Protein 7U9D (pdb70)

Solvent-accessible surface area: 11198 Å² total; per-residue (Å²): 52,48,84,104,85,0,117,121,9,12,69,28,2,97,133,52,56,39,106,83,53,116,38,85,87,38,12,122,46,58,51,4,21,17,54,40,35,69,67,185,194,71,42,48,58,54,60,22,21,19,20,45,10,116,75,6,50,20,74,53,5,0,55,0,34,50,40,8,107,34,24,86,150,42,8,118,48,14,113,74,0,94,72,60,110,62,140,76,62,32,3,0,7,32,4,39,95,42,44,181,99,40,44,25,5,0,16,2,9,22,13,43,70,94,91,26,90,36,180,68,95,145,4,14,0,4,10,9,123,22,46,105,14,136,133,24,51,112,107,121,66,17,49,28,3,123,95,14,103,25,19,9,0,0,2,46,44,68,187,135,1,0,54,10,8,37,42,51,36,16,48,18,43,38,180,56,30,92,120,12,34,83,81,28,6,144,68,3,44,14,53,42,18,97,39,16,33,147,5,8,111,117,109

Secondary structure (DSSP, 8-state):
--HHHHHHHTHHHHS---TTTT-EEEEEETTEEEEEEE-TTT--EEEEEEEEEETS-HHHHHHHHH-HHHHHHH-TTEEEEEEEESSSSEEEEEEE-PPTTSPEEEEEEEEEEEEEEETTEEEEEEEEEE---TTS-PPTTEEEE-SEEEEEEEEE-SSSEEEEEEEEEE--SS---HHHHHHIIIIIHHHHHHHHHHHHHT-

GO terms:
  GO:0031210 phosphatidylcholine binding (F, TAS)
  GO:0005829 cytosol (C, TAS)
  GO:0006656 phosphatidylcholine biosynthetic process (P, TAS)
  GO:0005515 protein binding (F, IPI)
  GO:0031210 phosphatidylcholine binding (F, IDA)
  GO:0008525 phosphatidylcholine intramembrane carrier activity (F, IDA)
  GO:0015914 phospholipid transport (P, IDA)
  GO:0008525 phosphatidylcholine intramembrane carrier activity (F, TAS)

Organism: Homo sapiens (NCBI:txid9606)

Structure (mmCIF, N/CA/C/O backbone):
data_7U9D
#
_entry.id   7U9D
#
_cell.length_a   133.172
_cell.length_b   133.172
_cell.length_c   83.271
_cell.angle_alpha   90.000
_cell.angle_beta   90.000
_cell.angle_gamma   90.000
#
_symmetry.space_group_name_H-M   'I 4 2 2'
#
loop_
_entity.id
_entity.type
_entity.pdbx_description
1 polymer 'Phosphatidylcholine transfer protein'
2 non-polymer '[(2~{R})-1-hexadecanoyloxy-3-[oxidanyl-[2-(trimethyl-$l^{4}-azanyl)ethoxy]phosphoryl]oxy-propan-2-yl] (5~{Z},8~{Z},11~{Z},14~{Z})-icosa-5,8,11,14-tetraenoate'
3 non-polymer GLYCEROL
4 water water
#
loop_
_atom_site.group_PDB
_atom_site.id
_atom_site.type_symbol
_atom_site.label_atom_id
_atom_site.label_alt_id
_atom_site.label_comp_id
_atom_site.label_asym_id
_atom_site.label_entity_id
_atom_site.label_seq_id
_atom_site.pdbx_PDB_ins_code
_atom_site.Cartn_x
_atom_site.Cartn_y
_atom_site.Cartn_z
_atom_site.occupancy
_atom_site.B_iso_or_equiv
_atom_site.auth_seq_id
_atom_site.auth_comp_id
_atom_site.auth_asym_id
_atom_site.auth_atom_id
_atom_site.pdbx_PDB_model_num
ATOM 1 N N . PHE A 1 8 ? 29.012 52.606 15.462 1.00 96.03 8 PHE A N 1
ATOM 2 C CA . PHE A 1 8 ? 29.037 51.130 15.302 1.00 96.03 8 PHE A CA 1
ATOM 3 C C . PHE A 1 8 ? 27.859 50.492 16.058 1.00 99.97 8 PHE A C 1
ATOM 4 O O . PHE A 1 8 ? 27.531 50.940 17.155 1.00 102.13 8 PHE A O 1
ATOM 21 N N . SER A 1 9 ? 27.300 49.407 15.543 1.00 98.04 9 SER A N 1
ATOM 22 C CA . SER A 1 9 ? 26.144 48.700 16.140 1.00 102.26 9 SER A CA 1
ATOM 23 C C . SER A 1 9 ? 26.576 47.895 17.363 1.00 102.98 9 SER A C 1
ATOM 24 O O . SER A 1 9 ? 27.713 47.548 17.430 1.00 100.44 9 SER A O 1
ATOM 32 N N . GLU A 1 10 ? 25.648 47.531 18.252 1.00 143.41 10 GLU A N 1
ATOM 33 C CA . GLU A 1 10 ? 25.897 46.751 19.500 1.00 144.28 10 GLU A CA 1
ATOM 34 C C . GLU A 1 10 ? 26.485 45.381 19.189 1.00 144.51 10 GLU A C 1
ATOM 35 O O . GLU A 1 10 ? 27.335 44.929 19.921 1.00 142.85 10 GLU A O 1
ATOM 47 N N . GLU A 1 11 ? 26.056 44.795 18.083 1.00 109.61 11 GLU A N 1
ATOM 48 C CA . GLU A 1 11 ? 26.520 43.507 17.521 1.00 110.05 11 GLU A CA 1
ATOM 49 C C . GLU A 1 11 ? 28.047 43.481 17.585 1.00 105.99 11 GLU A C 1
ATOM 50 O O . GLU A 1 11 ? 28.597 42.562 18.164 1.00 106.52 11 GLU A O 1
ATOM 62 N N . GLN A 1 12 ? 28.687 44.503 17.021 1.00 121.82 12 GLN A N 1
ATOM 63 C CA . GLN A 1 12 ? 30.145 44.685 16.937 1.00 118.03 12 GLN A CA 1
ATOM 64 C C . GLN A 1 12 ? 30.788 44.579 18.314 1.00 117.51 12 GLN A C 1
ATOM 65 O O . GLN A 1 12 ? 31.781 43.906 18.411 1.00 116.00 12 GLN A O 1
ATOM 79 N N . PHE A 1 13 ? 30.202 45.226 19.327 1.00 84.51 13 PHE A N 1
ATOM 80 C CA . PHE A 1 13 ? 30.692 45.241 20.732 1.00 84.54 13 PHE A CA 1
ATOM 81 C C . PHE A 1 13 ? 30.659 43.822 21.313 1.00 86.89 13 PHE A C 1
ATOM 82 O O . PHE A 1 13 ? 31.633 43.426 21.983 1.00 85.79 13 PHE A O 1
ATOM 99 N N . TRP A 1 14 ? 29.570 43.086 21.064 1.00 107.17 14 TRP A N 1
ATOM 100 C CA . TRP A 1 14 ? 29.352 41.694 21.545 1.00 109.96 14 TRP A CA 1
ATOM 101 C C . TRP A 1 14 ? 30.188 40.709 20.717 1.00 108.73 14 TRP A C 1
ATOM 102 O O . TRP A 1 14 ? 30.540 39.639 21.253 1.00 109.55 14 TRP A O 1
ATOM 123 N N . GLU A 1 15 ? 30.488 41.064 19.463 1.00 126.36 15 GLU A N 1
ATOM 124 C CA . GLU A 1 15 ? 31.274 40.245 18.502 1.00 124.62 15 GLU A CA 1
ATOM 125 C C . GLU A 1 15 ? 32.752 40.262 18.906 1.00 121.43 15 GLU A C 1
ATOM 126 O O . GLU A 1 15 ? 33.391 39.194 18.836 1.00 121.48 15 GLU A O 1
ATOM 138 N N . ALA A 1 16 ? 33.268 41.428 19.310 1.00 109.33 16 ALA A N 1
ATOM 139 C CA . ALA A 1 16 ? 34.657 41.584 19.727 1.00 106.48 16 ALA A CA 1
ATOM 140 C C . ALA A 1 16 ? 34.971 40.748 20.960 1.00 108.59 16 ALA A C 1
ATOM 141 O O . ALA A 1 16 ? 36.125 40.345 21.160 1.00 107.13 16 ALA A O 1
ATOM 148 N N . CYS A 1 17 ? 33.970 40.501 21.808 1.00 104.52 17 CYS A N 1
ATOM 149 C CA . CYS A 1 17 ? 34.163 39.691 23.003 1.00 107.12 17 CYS A CA 1
ATOM 150 C C . CYS A 1 17 ? 34.239 38.207 22.693 1.00 109.25 17 CYS A C 1
ATOM 151 O O . CYS A 1 17 ? 34.726 37.430 23.526 1.00 110.85 17 CYS A O 1
ATOM 159 N N . ALA A 1 18 ? 33.727 37.802 21.530 1.00 123.23 18 ALA A N 1
ATOM 160 C CA . ALA A 1 18 ? 33.725 36.381 21.175 1.00 125.63 18 ALA A CA 1
ATOM 161 C C . ALA A 1 18 ? 34.992 35.618 21.595 1.00 124.92 18 ALA A C 1
ATOM 162 O O . ALA A 1 18 ? 34.909 34.637 22.343 1.00 128.21 18 ALA A O 1
ATOM 169 N N . GLU A 1 19 ? 36.171 36.040 21.133 1.00 113.46 19 GLU A N 1
ATOM 170 C CA . GLU A 1 19 ? 37.394 35.260 21.325 1.00 112.87 19 GLU A CA 1
ATOM 171 C C . GLU A 1 19 ? 38.146 35.604 22.605 1.00 112.40 19 GLU A C 1
ATOM 172 O O . GLU A 1 19 ? 39.272 35.125 22.796 1.00 111.61 19 GLU A O 1
ATOM 184 N N . LEU A 1 20 ? 37.547 36.428 23.472 1.00 118.88 20 LEU A N 1
ATOM 185 C CA . LEU A 1 20 ? 38.156 36.834 24.765 1.00 118.77 20 LEU A CA 1
ATOM 186 C C . LEU A 1 20 ? 38.304 35.585 25.639 1.00 122.31 20 LEU A C 1
ATOM 187 O O . LEU A 1 20 ? 39.314 35.487 26.351 1.00 121.72 20 LEU A O 1
ATOM 203 N N . GLN A 1 21 ? 37.340 34.661 25.556 1.00 129.29 21 GLN A N 1
ATOM 204 C CA . GLN A 1 21 ? 37.301 33.405 26.353 1.00 133.14 21 GLN A CA 1
ATOM 205 C C . GLN A 1 21 ? 38.159 32.319 25.687 1.00 133.21 21 GLN A C 1
ATOM 206 O O . GLN A 1 21 ? 39.129 31.868 26.328 1.00 134.95 21 GLN A O 1
ATOM 220 N N . GLN A 1 22 ? 37.816 31.917 24.458 1.00 135.06 22 GLN A N 1
ATOM 221 C CA . GLN A 1 22 ? 38.526 30.850 23.699 1.00 134.92 22 GLN A CA 1
ATOM 222 C C . GLN A 1 22 ? 39.053 31.405 22.370 1.00 131.50 22 GLN A C 1
ATOM 223 O O . GLN A 1 22 ? 38.233 31.588 21.447 1.00 131.98 22 GLN A O 1
ATOM 237 N N . PRO A 1 23 ? 40.370 31.680 22.220 1.00 125.78 23 PRO A N 1
ATOM 238 C CA . PRO A 1 23 ? 40.919 32.179 20.953 1.00 122.41 23 PRO A CA 1
ATOM 239 C C . PRO A 1 23 ? 40.519 31.308 19.749 1.00 124.11 23 PRO A C 1
ATOM 240 O O . PRO A 1 23 ? 40.596 30.097 19.870 1.00 127.49 23 PRO A O 1
ATOM 251 N N . ALA A 1 24 ? 40.130 31.918 18.621 1.00 99.14 24 ALA A N 1
ATOM 252 C CA . ALA A 1 24 ? 39.714 31.219 17.382 1.00 100.43 24 ALA A CA 1
ATOM 253 C C . ALA A 1 24 ? 40.765 31.440 16.287 1.00 97.39 24 ALA A C 1
ATOM 254 O O . ALA A 1 24 ? 40.587 32.376 15.482 1.00 94.82 24 ALA A O 1
ATOM 261 N N . LEU A 1 25 ? 41.816 30.612 16.261 1.00 93.90 25 LEU A N 1
ATOM 262 C CA . LEU A 1 25 ? 42.924 30.696 15.270 1.00 91.88 25 LEU A CA 1
ATOM 263 C C . LEU A 1 25 ? 42.990 29.426 14.409 1.00 93.99 25 LEU A C 1
ATOM 264 O O . LEU A 1 25 ? 44.023 29.242 13.734 1.00 93.67 25 LEU A O 1
ATOM 280 N N . ALA A 1 26 ? 41.948 28.584 14.422 1.00 90.37 26 ALA A N 1
ATOM 281 C CA . ALA A 1 26 ? 41.888 27.344 13.638 1.00 92.95 26 ALA A CA 1
ATOM 282 C C . ALA A 1 26 ? 41.173 27.564 12.321 1.00 92.26 26 ALA A C 1
ATOM 283 O O . ALA A 1 26 ? 41.059 26.649 11.620 1.00 93.41 26 ALA A O 1
ATOM 290 N N . GLY A 1 27 ? 40.659 28.737 12.023 1.00 111.40 27 GLY A N 1
ATOM 291 C CA . GLY A 1 27 ? 39.956 28.944 10.749 1.00 111.20 27 GLY A CA 1
ATOM 292 C C . GLY A 1 27 ? 40.902 29.076 9.573 1.00 109.12 27 GLY A C 1
ATOM 293 O O . GLY A 1 27 ? 40.578 28.566 8.506 1.00 110.27 27 GLY A O 1
ATOM 297 N N . ALA A 1 28 ? 42.045 29.730 9.764 1.00 106.06 28 ALA A N 1
ATOM 298 C CA . ALA A 1 28 ? 43.014 30.026 8.685 1.00 106.44 28 ALA A CA 1
ATOM 299 C C . ALA A 1 28 ? 44.446 29.831 9.179 1.00 106.67 28 ALA A C 1
ATOM 300 O O . ALA A 1 28 ? 44.601 29.459 10.338 1.00 106.62 28 ALA A O 1
ATOM 307 N N . ASP A 1 29 ? 45.461 30.144 8.369 1.00 100.64 29 ASP A N 1
ATOM 308 C CA . ASP A 1 29 ? 46.906 29.973 8.671 1.00 101.32 29 ASP A CA 1
ATOM 309 C C . ASP A 1 29 ? 47.511 31.055 9.580 1.00 100.18 29 ASP A C 1
ATOM 310 O O . ASP A 1 29 ? 48.477 31.640 9.186 1.00 100.44 29 ASP A O 1
ATOM 319 N N . TRP A 1 30 ? 47.013 31.249 10.789 1.00 83.72 30 TRP A N 1
ATOM 320 C CA . TRP A 1 30 ? 47.533 32.199 11.763 1.00 82.57 30 TRP A CA 1
ATOM 321 C C . TRP A 1 30 ? 48.911 31.760 12.243 1.00 83.55 30 TRP A C 1
ATOM 322 O O . TRP A 1 30 ? 49.075 30.663 12.789 1.00 84.42 30 TRP A O 1
ATOM 343 N N . GLN A 1 31 ? 49.930 32.591 11.993 1.00 90.77 31 GLN A N 1
ATOM 344 C CA . GLN A 1 31 ? 51.300 32.229 12.353 1.00 91.70 31 GLN A CA 1
ATOM 345 C C . GLN A 1 31 ? 51.680 33.143 13.533 1.00 90.38 31 GLN A C 1
ATOM 346 O O . GLN A 1 31 ? 51.362 34.339 13.465 1.00 89.05 31 GLN A O 1
ATOM 360 N N . LEU A 1 32 ? 52.239 32.588 14.610 1.00 87.39 32 LEU A N 1
ATOM 361 C CA . LEU A 1 32 ? 52.690 33.319 15.788 1.00 86.57 32 LEU A CA 1
ATOM 362 C C . LEU A 1 32 ? 53.899 34.187 15.456 1.00 86.75 32 LEU A C 1
ATOM 363 O O . LEU A 1 32 ? 54.832 33.750 14.774 1.00 88.01 32 LEU A O 1
ATOM 379 N N . LEU A 1 33 ? 53.889 35.419 15.967 1.00 80.45 33 LEU A N 1
ATOM 380 C CA . LEU A 1 33 ? 54.899 36.418 15.646 1.00 80.42 33 LEU A CA 1
ATOM 381 C C . LEU A 1 33 ? 55.746 36.808 16.846 1.00 80.24 33 LEU A C 1
ATOM 382 O O . LEU A 1 33 ? 56.976 36.868 16.740 1.00 81.13 33 LEU A O 1
ATOM 398 N N . VAL A 1 34 ? 55.126 37.091 17.988 1.00 84.90 34 VAL A N 1
ATOM 399 C CA . VAL A 1 34 ? 55.876 37.415 19.196 1.00 85.17 34 VAL A CA 1
ATOM 400 C C . VAL A 1 34 ? 55.113 36.885 20.403 1.00 85.08 34 VAL A C 1
ATOM 401 O O . VAL A 1 34 ? 53.879 36.905 20.436 1.00 83.98 34 VAL A O 1
ATOM 414 N N . GLU A 1 35 ? 55.827 36.355 21.413 1.00 100.11 35 GLU A N 1
ATOM 415 C CA . GLU A 1 35 ? 55.286 35.936 22.714 1.00 100.31 35 GLU A CA 1
ATOM 416 C C . GLU A 1 35 ? 56.161 36.606 23.771 1.00 100.69 35 GLU A C 1
ATOM 417 O O . GLU A 1 35 ? 57.301 36.219 23.843 1.00 101.67 35 GLU A O 1
ATOM 429 N N . THR A 1 36 ? 55.679 37.613 24.495 1.00 100.69 36 THR A N 1
ATOM 430 C CA . THR A 1 36 ? 56.435 38.300 25.570 1.00 100.92 36 THR A CA 1
ATOM 431 C C . THR A 1 36 ? 55.447 38.889 26.563 1.00 100.35 36 THR A C 1
ATOM 432 O O . THR A 1 36 ? 54.343 39.166 26.161 1.00 99.11 36 THR A O 1
ATOM 443 N N . SER A 1 37 ? 55.854 39.070 27.812 1.00 120.75 37 SER A N 1
ATOM 444 C CA . SER A 1 37 ? 55.042 39.616 28.927 1.00 120.25 37 SER A CA 1
ATOM 445 C C . SER A 1 37 ? 53.661 38.965 29.005 1.00 119.73 37 SER A C 1
ATOM 446 O O . SER A 1 37 ? 52.716 39.688 29.257 1.00 118.66 37 SER A O 1
ATOM 454 N N . GLY A 1 38 ? 53.546 37.657 28.789 1.00 90.81 38 GLY A N 1
ATOM 455 C CA . GLY A 1 38 ? 52.278 36.953 28.798 1.00 90.58 38 GLY A CA 1
ATOM 456 C C . GLY A 1 38 ? 51.339 37.337 27.679 1.00 89.13 38 GLY A C 1
ATOM 457 O O . GLY A 1 38 ? 50.127 37.133 27.799 1.00 88.67 38 GLY A O 1
ATOM 461 N N . ILE A 1 39 ? 51.864 37.891 26.590 1.00 95.33 39 ILE A N 1
ATOM 462 C CA . ILE A 1 39 ? 51.077 38.325 25.443 1.00 93.92 39 ILE A CA 1
ATOM 463 C C . ILE A 1 39 ? 51.591 37.580 24.219 1.00 94.30 39 ILE A C 1
ATOM 464 O O . ILE A 1 39 ? 52.805 37.477 24.013 1.00 95.12 39 ILE A O 1
ATOM 480 N N . SER A 1 40 ? 50.674 37.053 23.418 1.00 81.68 40 SER A N 1
ATOM 481 C CA . SER A 1 40 ? 50.989 36.452 22.134 1.00 81.96 40 SER A CA 1
ATOM 482 C C . SER A 1 40 ? 50.344 37.280 21.034 1.00 80.51 40 SER A C 1
ATOM 483 O O . SER A 1 40 ? 49.236 37.802 21.205 1.00 79.30 40 SER A O 1
ATOM 491 N N . ILE A 1 41 ? 51.044 37.399 19.910 1.00 72.74 41 ILE A N 1
ATOM 492 C CA . ILE A 1 41 ? 50.566 38.151 18.759 1.00 71.64 41 ILE A CA 1
ATOM 493 C C . ILE A 1 41 ? 50.677 37.248 17.543 1.00 72.72 41 ILE A C 1
ATOM 494 O O . ILE A 1 41 ? 51.781 36.840 17.165 1.00 73.95 41 ILE A O 1
ATOM 510 N N . TYR A 1 42 ? 49.543 36.936 16.936 1.00 69.09 42 TYR A N 1
ATOM 511 C CA . TYR A 1 42 ? 49.475 36.132 15.732 1.00 70.10 42 TYR A CA 1
ATOM 512 C C . TYR A 1 42 ? 49.118 37.025 14.560 1.00 69.34 42 TYR A C 1
ATOM 513 O O . TYR A 1 42 ? 48.397 38.015 14.717 1.00 67.81 42 TYR A O 1
ATOM 531 N N . ARG A 1 43 ? 49.599 36.652 13.379 1.00 72.47 43 ARG A N 1
ATOM 532 C CA . ARG A 1 43 ? 49.301 37.383 12.159 1.00 72.26 43 ARG A CA 1
ATOM 533 C C . ARG A 1 43 ? 48.807 36.421 11.092 1.00 73.75 43 ARG A C 1
ATOM 534 O O . ARG A 1 43 ? 49.188 35.246 11.057 1.00 75.30 43 ARG A O 1
ATOM 555 N N . LEU A 1 44 ? 47.935 36.936 10.233 1.00 76.50 44 LEU A N 1
ATOM 556 C CA . LEU A 1 44 ? 47.435 36.206 9.080 1.00 77.83 44 LEU A CA 1
ATOM 557 C C . LEU A 1 44 ? 47.716 37.024 7.831 1.00 78.49 44 LEU A C 1
ATOM 558 O O . LEU A 1 44 ? 47.304 38.185 7.741 1.00 77.24 44 LEU A O 1
ATOM 574 N N . LEU A 1 45 ? 48.389 36.409 6.867 1.00 68.23 45 LEU A N 1
ATOM 575 C CA . LEU A 1 45 ? 48.683 37.048 5.599 1.00 69.37 45 LEU A CA 1
ATOM 576 C C . LEU A 1 45 ? 47.592 36.760 4.582 1.00 69.56 45 LEU A C 1
ATOM 577 O O . LEU A 1 45 ? 47.077 35.641 4.506 1.00 70.00 45 LEU A O 1
ATOM 593 N N . ASP A 1 46 ? 47.253 37.786 3.801 1.00 79.00 46 ASP A N 1
ATOM 594 C CA . ASP A 1 46 ? 46.404 37.682 2.615 1.00 79.32 46 ASP A CA 1
ATOM 595 C C . ASP A 1 46 ? 47.323 37.759 1.397 1.00 81.19 46 ASP A C 1
ATOM 596 O O . ASP A 1 46 ? 47.808 38.836 1.038 1.00 81.08 46 ASP A O 1
ATOM 605 N N . LYS A 1 47 ? 47.564 36.610 0.759 1.00 101.45 47 LYS A N 1
ATOM 606 C CA . LYS A 1 47 ? 48.597 36.531 -0.272 1.00 103.35 47 LYS A CA 1
ATOM 607 C C . LYS A 1 47 ? 48.236 37.295 -1.540 1.00 102.98 47 LYS A C 1
ATOM 608 O O . LYS A 1 47 ? 49.134 37.635 -2.317 1.00 103.99 47 LYS A O 1
ATOM 627 N N . LYS A 1 48 ? 46.960 37.582 -1.749 1.00 90.94 48 LYS A N 1
ATOM 628 C CA . LYS A 1 48 ? 46.536 38.315 -2.961 1.00 90.45 48 LYS A CA 1
ATOM 629 C C . LYS A 1 48 ? 46.901 39.792 -2.812 1.00 89.36 48 LYS A C 1
ATOM 630 O O . LYS A 1 48 ? 47.324 40.391 -3.803 1.00 89.69 48 LYS A O 1
ATOM 649 N N . THR A 1 49 ? 46.803 40.330 -1.599 1.00 72.15 49 THR A N 1
ATOM 650 C CA . THR A 1 49 ? 46.959 41.751 -1.337 1.00 70.76 49 THR A CA 1
ATOM 651 C C . THR A 1 49 ? 48.318 42.103 -0.758 1.00 71.32 49 THR A C 1
ATOM 652 O O . THR A 1 49 ? 48.794 43.228 -0.951 1.00 70.60 49 THR A O 1
ATOM 663 N N . GLY A 1 50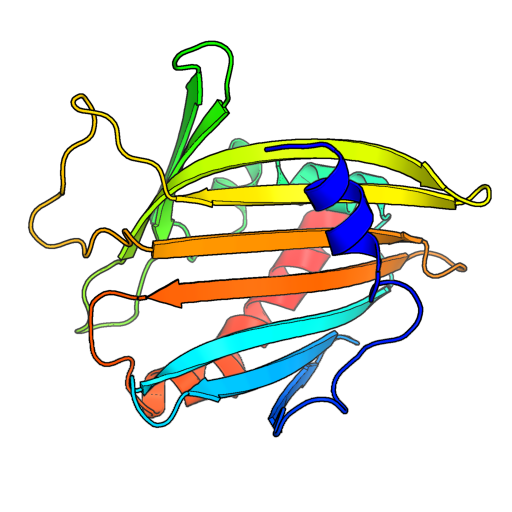 ? 48.916 41.187 -0.002 1.00 60.65 50 GLY A N 1
ATOM 664 C CA . GLY A 1 50 ? 50.092 41.474 0.783 1.00 61.32 50 GLY A CA 1
ATOM 665 C C . GLY A 1 50 ? 49.805 41.988 2.173 1.00 59.67 50 GLY A C 1
ATOM 666 O O . GLY A 1 50 ? 50.740 42.136 2.965 1.00 60.30 50 GLY A O 1
ATOM 670 N N . LEU A 1 51 ? 48.545 42.227 2.511 1.00 64.50 51 LEU A N 1
ATOM 671 C CA . LEU A 1 51 ? 48.216 42.820 3.795 1.00 62.42 51 LEU A CA 1
ATOM 672 C C . LEU A 1 51 ? 48.027 41.754 4.866 1.00 62.26 51 LEU A C 1
ATOM 673 O O . LEU A 1 51 ? 47.699 40.597 4.584 1.00 63.37 51 LEU A O 1
ATOM 689 N N . TYR A 1 52 ? 48.231 42.168 6.113 1.00 68.47 52 TYR A N 1
ATOM 690 C CA . TYR A 1 52 ? 48.144 41.284 7.259 1.00 68.01 52 TYR A CA 1
ATOM 691 C C . TYR A 1 52 ? 46.992 41.705 8.159 1.00 65.55 52 TYR A C 1
ATOM 692 O O . TYR A 1 52 ? 46.607 42.876 8.201 1.00 63.96 52 TYR A O 1
ATOM 710 N N . GLU A 1 53 ? 46.445 40.726 8.868 1.00 72.02 53 GLU A N 1
ATOM 711 C CA . GLU A 1 53 ? 45.587 40.935 10.020 1.00 70.24 53 GLU A CA 1
ATOM 712 C C . GLU A 1 53 ? 46.342 40.459 11.254 1.00 70.20 53 GLU A C 1
ATOM 713 O O . GLU A 1 53 ? 47.225 39.603 11.156 1.00 71.71 53 GLU A O 1
ATOM 725 N N . TYR A 1 54 ? 45.981 40.998 12.421 1.00 63.63 54 TYR A N 1
ATOM 726 C CA . TYR A 1 54 ? 46.618 40.615 13.673 1.00 63.72 54 TYR A CA 1
ATOM 727 C C . TYR A 1 54 ? 45.574 40.294 14.739 1.00 63.16 54 TYR A C 1
ATOM 728 O O . TYR A 1 54 ? 44.499 40.904 14.794 1.00 62.16 54 TYR A O 1
ATOM 746 N N . LYS A 1 55 ? 45.905 39.323 15.591 1.00 74.48 55 LYS A N 1
ATOM 747 C CA . LYS A 1 55 ? 45.165 39.083 16.822 1.00 74.19 55 LYS A CA 1
ATOM 748 C C . LYS A 1 55 ? 46.150 38.957 17.973 1.00 74.61 55 LYS A C 1
ATOM 749 O O . LYS A 1 55 ? 47.239 38.406 17.821 1.00 75.67 55 LYS A O 1
ATOM 768 N N . VAL A 1 56 ? 45.754 39.467 19.133 1.00 76.09 56 VAL A N 1
ATOM 769 C CA . VAL A 1 56 ? 46.631 39.559 20.293 1.00 76.57 56 VAL A CA 1
ATOM 770 C C . VAL A 1 56 ? 45.879 39.027 21.498 1.00 77.06 56 VAL A C 1
ATOM 771 O O . VAL A 1 56 ? 44.801 39.539 21.827 1.00 76.43 56 VAL A O 1
ATOM 784 N N . PHE A 1 57 ? 46.371 37.977 22.159 1.00 94.96 57 PHE A N 1
ATOM 785 C CA . PHE A 1 57 ? 45.690 37.453 23.361 1.00 95.58 57 PHE A CA 1
ATOM 786 C C . PHE A 1 57 ? 46.734 37.223 24.456 1.00 96.57 57 PHE A C 1
ATOM 787 O O . PHE A 1 57 ? 47.897 36.949 24.133 1.00 97.24 57 PHE A O 1
ATOM 804 N N . GLY A 1 58 ? 46.300 37.305 25.715 1.00 83.22 58 GLY A N 1
ATOM 805 C CA . GLY A 1 58 ? 47.071 36.992 26.890 1.00 84.56 58 GLY A CA 1
ATOM 806 C C . GLY A 1 58 ? 46.512 37.725 28.083 1.00 84.50 58 GLY A C 1
ATOM 807 O O . GLY A 1 58 ? 45.363 38.170 28.079 1.00 84.59 58 GLY A O 1
ATOM 811 N N . VAL A 1 59 ? 47.343 37.835 29.108 1.00 104.24 59 VAL A N 1
ATOM 812 C CA . VAL A 1 59 ? 47.019 38.598 30.298 1.00 104.79 59 VAL A CA 1
ATOM 813 C C . VAL A 1 59 ? 48.209 39.489 30.610 1.00 104.19 59 VAL A C 1
ATOM 814 O O . VAL A 1 59 ? 49.353 39.203 30.240 1.00 104.31 59 VAL A O 1
ATOM 827 N N . LEU A 1 60 ? 47.930 40.512 31.400 1.00 107.15 60 LEU A N 1
ATOM 828 C CA . LEU A 1 60 ? 48.922 41.490 31.849 1.00 107.46 60 LEU A CA 1
ATOM 829 C C . LEU A 1 60 ? 48.857 41.508 33.364 1.00 108.50 60 LEU A C 1
ATOM 830 O O . LEU A 1 60 ? 48.097 42.292 33.910 1.00 108.31 60 LEU A O 1
ATOM 846 N N . GLU A 1 61 ? 49.641 40.663 34.025 1.00 136.97 61 GLU A N 1
ATOM 847 C CA . GLU A 1 61 ? 49.652 40.619 35.504 1.00 139.77 61 GLU A CA 1
ATOM 848 C C . GLU A 1 61 ? 50.266 41.926 36.005 1.00 138.52 61 GLU A C 1
ATOM 849 O O . GLU A 1 61 ? 51.153 42.483 35.339 1.00 137.58 61 GLU A O 1
ATOM 861 N N . ASP A 1 62 ? 49.828 42.458 37.148 1.00 140.15 62 ASP A N 1
ATOM 862 C CA . ASP A 1 62 ? 50.248 43.736 37.813 1.00 139.44 62 ASP A CA 1
ATOM 863 C C . ASP A 1 62 ? 49.702 44.982 37.097 1.00 137.33 62 ASP A C 1
ATOM 864 O O . ASP A 1 62 ? 50.399 45.995 37.099 1.00 137.63 62 ASP A O 1
ATOM 873 N N . CYS A 1 63 ? 48.495 44.935 36.537 1.00 133.08 63 CYS A N 1
ATOM 874 C CA . CYS A 1 63 ? 47.793 46.117 35.966 1.00 131.38 63 CYS A CA 1
ATOM 875 C C . CYS A 1 63 ? 46.293 45.820 35.948 1.00 132.44 63 CYS A C 1
ATOM 876 O O . CYS A 1 63 ? 45.900 45.073 35.095 1.00 131.78 63 CYS A O 1
ATOM 883 N N . SER A 1 64 ? 45.477 46.434 36.812 1.00 113.22 64 SER A N 1
ATOM 884 C CA . SER A 1 64 ? 44.013 46.208 36.915 1.00 115.39 64 SER A CA 1
ATOM 885 C C . SER A 1 64 ? 43.308 46.357 35.570 1.00 112.88 64 SER A C 1
ATOM 886 O O . SER A 1 64 ? 43.662 47.235 34.824 1.00 109.76 64 SER A O 1
ATOM 894 N N . PRO A 1 65 ? 42.217 45.623 35.296 1.00 100.76 65 PR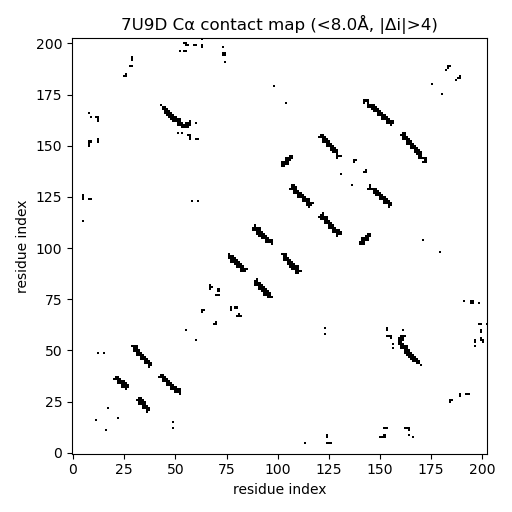O A N 1
ATOM 895 C CA . PRO A 1 65 ? 41.547 45.703 34.009 1.00 98.58 65 PRO A CA 1
ATOM 896 C C . PRO A 1 65 ? 40.867 47.036 33.774 1.00 97.69 65 PRO A C 1
ATOM 897 O O . PRO A 1 65 ? 40.848 47.496 32.691 1.00 94.75 65 PRO A O 1
ATOM 908 N N . THR A 1 66 ? 40.305 47.600 34.812 1.00 106.32 66 THR A N 1
ATOM 909 C CA . THR A 1 66 ? 39.621 48.883 34.660 1.00 105.76 66 THR A CA 1
ATOM 910 C C . THR A 1 66 ? 40.627 49.999 34.387 1.00 102.72 66 THR A C 1
ATOM 911 O O . THR A 1 66 ? 40.406 50.863 33.521 1.00 100.50 66 THR A O 1
ATOM 922 N N . LEU A 1 67 ? 41.759 49.972 35.093 1.00 123.40 67 LEU A N 1
ATOM 923 C CA . LEU A 1 67 ? 42.803 50.957 34.845 1.00 121.28 67 LEU A CA 1
ATOM 924 C C . LEU A 1 67 ? 43.413 50.766 33.462 1.00 120.02 67 LEU A C 1
ATOM 925 O O . LEU A 1 67 ? 43.768 51.745 32.796 1.00 119.80 67 LEU A O 1
ATOM 941 N N . LEU A 1 68 ? 43.541 49.514 33.008 1.00 91.64 68 LEU A N 1
ATOM 942 C CA . LEU A 1 68 ? 44.032 49.283 31.652 1.00 90.48 68 LEU A CA 1
ATOM 943 C C . LEU A 1 68 ? 43.104 49.910 30.615 1.00 89.37 68 LEU A C 1
ATOM 944 O O . LEU A 1 68 ? 43.567 50.511 29.641 1.00 88.62 68 LEU A O 1
ATOM 960 N N . ALA A 1 69 ? 41.790 49.767 30.789 1.00 83.05 69 ALA A N 1
ATOM 961 C CA . ALA A 1 69 ? 40.862 50.393 29.847 1.00 82.23 69 ALA A CA 1
ATOM 962 C C . ALA A 1 69 ? 41.006 51.913 29.868 1.00 82.85 69 ALA A C 1
ATOM 963 O O . ALA A 1 69 ? 41.096 52.572 28.815 1.00 82.15 69 ALA A O 1
ATOM 970 N N . ASP A 1 70 ? 41.264 52.434 31.049 1.00 85.36 70 ASP A N 1
ATOM 971 C CA . ASP A 1 70 ? 41.448 53.880 31.270 1.00 86.42 70 ASP A CA 1
ATOM 972 C C . ASP A 1 70 ? 42.713 54.355 30.543 1.00 86.09 70 ASP A C 1
ATOM 973 O O . ASP A 1 70 ? 42.577 55.335 29.844 1.00 86.16 70 ASP A O 1
ATOM 982 N N . ILE A 1 71 ? 43.869 53.719 30.701 1.00 92.93 71 ILE A N 1
ATOM 983 C CA . ILE A 1 71 ? 45.109 54.203 30.032 1.00 92.80 71 ILE A CA 1
ATOM 984 C C . ILE A 1 71 ? 44.969 54.043 28.516 1.00 91.12 71 ILE A C 1
ATOM 985 O O . ILE A 1 71 ? 45.593 54.832 27.801 1.00 91.06 71 ILE A 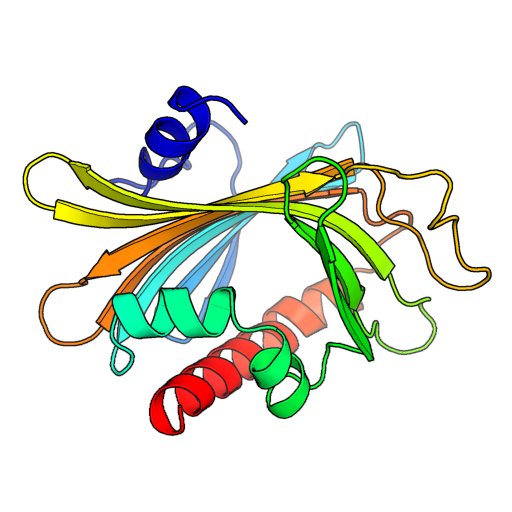O 1
ATOM 1001 N N . TYR A 1 72 ? 44.167 53.091 28.039 1.00 75.31 72 TYR A N 1
ATOM 1002 C CA . TYR A 1 72 ? 43.989 52.840 26.589 1.00 73.71 72 TYR A CA 1
ATOM 1003 C C . TYR A 1 72 ? 43.194 53.975 25.944 1.00 73.61 72 TYR A C 1
ATOM 1004 O O . TYR A 1 72 ? 43.354 54.183 24.742 1.00 72.68 72 TYR A O 1
ATOM 1022 N N . MET A 1 73 ? 42.346 54.662 26.706 1.00 94.05 73 MET A N 1
ATOM 1023 C CA . MET A 1 73 ? 41.506 55.769 26.179 1.00 94.37 73 MET A CA 1
ATOM 1024 C C . MET A 1 73 ? 42.022 57.141 26.628 1.00 96.29 73 MET A C 1
ATOM 1025 O O . MET A 1 73 ? 41.525 58.131 26.088 1.00 97.09 73 MET A O 1
ATOM 1039 N N . ASP A 1 74 ? 42.973 57.209 27.559 1.00 79.21 74 ASP A N 1
ATOM 1040 C CA . ASP A 1 74 ? 43.522 58.492 28.068 1.00 81.28 74 ASP A CA 1
ATOM 1041 C C . ASP A 1 74 ? 44.647 58.962 27.141 1.00 81.21 74 ASP A C 1
ATOM 1042 O O . ASP A 1 74 ? 45.798 58.617 27.415 1.00 81.35 74 ASP A O 1
ATOM 1051 N N . SER A 1 75 ? 44.336 59.752 26.112 1.00 79.22 75 SER A N 1
ATOM 1052 C CA . SER A 1 75 ? 45.318 60.207 25.129 1.00 79.04 75 SER A CA 1
ATOM 1053 C C . SER A 1 75 ? 46.338 61.172 25.729 1.00 81.52 75 SER A C 1
ATOM 1054 O O . SER A 1 75 ? 47.522 61.132 25.371 1.00 81.71 75 SER A O 1
ATOM 1062 N N . ASP A 1 76 ? 45.888 62.049 26.609 1.00 78.68 76 ASP A N 1
ATOM 1063 C CA . ASP A 1 76 ? 46.771 63.029 27.276 1.00 81.13 76 ASP A CA 1
ATOM 1064 C C . ASP A 1 76 ? 47.897 62.260 27.955 1.00 81.41 76 ASP A C 1
ATOM 1065 O O . ASP A 1 76 ? 49.024 62.620 27.787 1.00 82.69 76 ASP A O 1
ATOM 1074 N N . TYR A 1 77 ? 47.578 61.235 28.723 1.00 80.61 77 TYR A N 1
ATOM 1075 C CA . TYR A 1 77 ? 48.580 60.402 29.395 1.00 80.76 77 TYR A CA 1
ATOM 1076 C C . TYR A 1 77 ? 49.419 59.613 28.388 1.00 79.27 77 TYR A C 1
ATOM 1077 O O . TYR A 1 77 ? 50.651 59.481 28.538 1.00 80.17 77 TYR A O 1
ATOM 1095 N N . ARG A 1 78 ? 48.753 59.082 27.367 1.00 70.66 78 ARG A N 1
ATOM 1096 C CA . ARG A 1 78 ? 49.385 58.284 26.290 1.00 69.08 78 ARG A CA 1
ATOM 1097 C C . ARG A 1 78 ? 50.585 59.048 25.730 1.00 70.32 78 ARG A C 1
ATOM 1098 O O . ARG A 1 78 ? 51.648 58.456 25.606 1.00 70.48 78 ARG A O 1
ATOM 1119 N N . LYS A 1 79 ? 50.422 60.341 25.459 1.00 75.98 79 LYS A N 1
ATOM 1120 C CA . LYS A 1 79 ? 51.470 61.220 24.878 1.00 77.45 79 LYS A CA 1
ATOM 1121 C C . LYS A 1 79 ? 52.670 61.335 25.823 1.00 79.92 79 LYS A C 1
ATOM 1122 O O . LYS A 1 79 ? 53.787 61.481 25.325 1.00 80.93 79 LYS A O 1
ATOM 1141 N N . GLN A 1 80 ? 52.435 61.305 27.132 1.00 95.73 80 GLN A N 1
ATOM 1142 C CA . GLN A 1 80 ? 53.474 61.418 28.185 1.00 97.72 80 GLN A CA 1
ATOM 1143 C C . GLN A 1 80 ? 54.362 60.172 28.261 1.00 96.77 80 GLN A C 1
ATOM 1144 O O . GLN A 1 80 ? 55.578 60.353 28.359 1.00 97.89 80 GLN A O 1
ATOM 1158 N N . TRP A 1 81 ? 53.800 58.961 28.219 1.00 79.01 81 TRP A N 1
ATOM 1159 C CA . TRP A 1 81 ? 54.589 57.718 28.427 1.00 78.67 81 TRP A CA 1
ATOM 1160 C C . TRP A 1 81 ? 54.879 56.937 27.145 1.00 77.21 81 TRP A C 1
ATOM 1161 O O . TRP A 1 81 ? 55.763 56.081 27.211 1.00 77.33 81 TRP A O 1
ATOM 1182 N N . ASP A 1 82 ? 54.202 57.187 26.027 1.00 73.56 82 ASP A N 1
ATOM 1183 C CA . ASP A 1 82 ? 54.439 56.396 24.822 1.00 71.67 82 ASP A CA 1
ATOM 1184 C C . ASP A 1 82 ? 55.302 57.203 23.860 1.00 72.03 82 ASP A C 1
ATOM 1185 O O . ASP A 1 82 ? 54.854 58.223 23.321 1.00 72.01 82 ASP A O 1
ATOM 1194 N N . GLN A 1 83 ? 56.522 56.726 23.624 1.00 74.25 83 GLN A N 1
ATOM 1195 C CA . GLN A 1 83 ? 57.478 57.448 22.800 1.00 75.12 83 GLN A CA 1
ATOM 1196 C C . GLN A 1 83 ? 57.204 57.315 21.310 1.00 72.98 83 GLN A C 1
ATOM 1197 O O . GLN A 1 83 ? 57.888 57.966 20.515 1.00 73.66 83 GLN A O 1
ATOM 1211 N N . TYR A 1 84 ? 56.242 56.487 20.911 1.00 73.90 84 TYR A N 1
ATOM 1212 C CA . TYR A 1 84 ? 55.952 56.278 19.501 1.00 71.48 84 TYR A CA 1
ATOM 1213 C C . TYR A 1 84 ? 54.786 57.106 19.001 1.00 69.62 84 TYR A C 1
ATOM 1214 O O . TYR A 1 84 ? 54.386 56.950 17.846 1.00 67.30 84 TYR A O 1
ATOM 1232 N N . VAL A 1 85 ? 54.237 57.977 19.832 1.00 60.28 85 VAL A N 1
ATOM 1233 C CA . VAL A 1 85 ? 53.156 58.868 19.437 1.00 59.37 85 VAL A CA 1
ATOM 1234 C C . VAL A 1 85 ? 53.774 60.219 19.105 1.00 60.72 85 VAL A C 1
ATOM 1235 O O . VAL A 1 85 ? 54.268 60.915 19.998 1.00 63.69 85 VAL A O 1
ATOM 1248 N N . LYS A 1 86 ? 53.779 60.635 17.830 1.00 65.68 86 LYS A N 1
ATOM 1249 C CA . LYS A 1 86 ? 54.322 61.952 17.417 1.00 66.74 86 LYS A CA 1
ATOM 1250 C C . LYS A 1 86 ? 53.317 63.033 17.811 1.00 68.12 86 LYS A C 1
ATOM 1251 O O . LYS A 1 86 ? 53.714 63.994 18.470 1.00 70.99 86 LYS A O 1
ATOM 1270 N N . GLU A 1 87 ? 52.058 62.847 17.428 1.00 61.73 87 GLU A N 1
ATOM 1271 C CA . GLU A 1 87 ? 50.937 63.772 17.720 1.00 62.91 87 GLU A CA 1
ATOM 1272 C C . GLU A 1 87 ? 49.685 62.937 17.969 1.00 61.57 87 GLU A C 1
ATOM 1273 O O . GLU A 1 87 ? 49.556 61.908 17.323 1.00 59.00 87 GLU A O 1
ATOM 1285 N N . LEU A 1 88 ? 48.797 63.381 18.854 1.00 63.55 88 LEU A N 1
ATOM 1286 C CA . LEU A 1 88 ? 47.544 62.660 19.168 1.00 62.64 88 LEU A CA 1
ATOM 1287 C C . LEU A 1 88 ? 46.573 63.609 19.886 1.00 65.43 88 LEU A C 1
ATOM 1288 O O . LEU A 1 88 ? 46.970 64.156 20.915 1.00 68.14 88 LEU A O 1
ATOM 1304 N N . TYR A 1 89 ? 45.362 63.823 19.361 1.00 53.66 89 TYR A N 1
ATOM 1305 C CA . TYR A 1 89 ? 44.336 64.700 19.975 1.00 56.60 89 TYR A CA 1
ATOM 1306 C C . TYR A 1 89 ? 42.948 64.201 19.567 1.00 55.80 89 TYR A C 1
ATOM 1307 O O . TYR A 1 89 ? 42.821 63.555 18.528 1.00 53.58 89 TYR A O 1
ATOM 1325 N N . GLU A 1 90 ? 41.941 64.505 20.384 1.00 76.54 90 GLU A N 1
ATOM 1326 C CA . GLU A 1 90 ? 40.563 64.084 20.188 1.00 76.23 90 GLU A CA 1
ATOM 1327 C C . GLU A 1 90 ? 39.681 65.297 19.917 1.00 79.25 90 GLU A C 1
ATOM 1328 O O . GLU A 1 90 ? 40.006 66.421 20.315 1.00 81.95 90 GLU A O 1
ATOM 1340 N N . GLN A 1 91 ? 38.566 65.051 19.221 1.00 62.20 91 GLN A N 1
ATOM 1341 C CA . GLN A 1 91 ? 37.529 66.045 18.964 1.00 64.92 91 GLN A CA 1
ATOM 1342 C C . GLN A 1 91 ? 36.189 65.324 18.816 1.00 64.12 91 GLN A C 1
ATOM 1343 O O . GLN A 1 91 ? 36.135 64.111 18.585 1.00 61.73 91 GLN A O 1
ATOM 1357 N N . GLU A 1 92 ? 35.101 66.067 18.979 1.00 95.28 92 GLU A N 1
ATOM 1358 C CA . GLU A 1 92 ? 33.762 65.540 18.734 1.00 94.72 92 GLU A CA 1
ATOM 1359 C C . GLU A 1 92 ? 33.229 66.166 17.455 1.00 95.78 92 GLU A C 1
ATOM 1360 O O . GLU A 1 92 ? 33.291 67.387 17.293 1.00 97.70 92 GLU A O 1
ATOM 1372 N N . CYS A 1 93 ? 32.736 65.337 16.532 1.00 104.29 93 CYS A N 1
ATOM 1373 C CA . CYS A 1 93 ? 32.248 65.850 15.255 1.00 104.99 93 CYS A CA 1
ATOM 1374 C C . CYS A 1 93 ? 30.727 65.953 15.212 1.00 105.39 93 CYS A C 1
ATOM 1375 O O . CYS A 1 93 ? 30.180 67.057 15.115 1.00 106.80 93 CYS A O 1
ATOM 1383 N N . ASN A 1 94 ? 30.030 64.827 15.324 1.00 103.75 94 ASN A N 1
ATOM 1384 C CA . ASN A 1 94 ? 28.568 64.794 15.321 1.00 104.21 94 ASN A CA 1
ATOM 1385 C C . ASN A 1 94 ? 28.081 64.016 16.526 1.00 103.69 94 ASN A C 1
ATOM 1386 O O . ASN A 1 94 ? 27.315 63.057 16.420 1.00 102.87 94 ASN A O 1
ATOM 1397 N N . GLY A 1 95 ? 28.586 64.394 17.696 1.00 100.63 95 GLY A N 1
ATOM 1398 C CA . GLY A 1 95 ? 28.341 63.645 18.901 1.00 100.05 95 GLY A CA 1
ATOM 1399 C C . GLY A 1 95 ? 29.228 62.440 19.071 1.00 97.93 95 GLY A C 1
ATOM 1400 O O . GLY A 1 95 ? 28.973 61.626 19.965 1.00 97.19 95 GLY A O 1
ATOM 1404 N N . GLU A 1 96 ? 30.268 62.295 18.254 1.00 114.06 96 GLU A N 1
ATOM 1405 C CA . GLU A 1 96 ? 31.158 61.153 18.364 1.00 111.92 96 GLU A CA 1
ATOM 1406 C C . GLU A 1 96 ? 32.604 61.598 18.420 1.00 111.56 96 GLU A C 1
ATOM 1407 O O . GLU A 1 96 ? 32.998 62.576 17.781 1.00 112.74 96 GLU A O 1
ATOM 1419 N N . THR A 1 97 ? 33.390 60.836 19.177 1.00 80.98 97 THR A N 1
ATOM 1420 C CA . THR A 1 97 ? 34.799 61.132 19.391 1.00 80.48 97 THR A CA 1
ATOM 1421 C C . THR A 1 97 ? 35.602 60.664 18.183 1.00 78.97 97 THR A C 1
ATOM 1422 O O . THR A 1 97 ? 35.662 59.455 17.880 1.00 77.13 97 THR A O 1
ATOM 1433 N N . VAL A 1 98 ? 36.188 61.647 17.490 1.00 66.14 98 VAL A N 1
ATOM 1434 C CA . VAL A 1 98 ? 37.152 61.439 16.419 1.00 64.86 98 VAL A CA 1
ATOM 1435 C C . VAL A 1 98 ? 38.551 61.621 16.989 1.00 64.00 98 VAL A C 1
ATOM 1436 O O . VAL A 1 98 ? 38.835 62.612 17.673 1.00 65.80 98 VAL A O 1
ATOM 1449 N N . VAL A 1 99 ? 39.422 60.669 16.696 1.00 62.94 99 VAL A N 1
ATOM 1450 C CA . VAL A 1 99 ? 40.791 60.655 17.174 1.00 61.78 99 VAL A CA 1
ATOM 1451 C C . VAL A 1 99 ? 41.701 60.889 15.983 1.00 60.71 99 VAL A C 1
ATOM 1452 O O . VAL A 1 99 ? 41.466 60.355 14.892 1.00 59.81 99 VAL A O 1
ATOM 1465 N N . TYR A 1 100 ? 42.711 61.726 16.187 1.00 54.15 100 TYR A N 1
ATOM 1466 C CA . TYR A 1 100 ? 43.805 61.904 15.243 1.00 52.75 100 TYR A CA 1
ATOM 1467 C C . TYR A 1 100 ? 45.064 61.352 15.894 1.00 51.38 100 TYR A C 1
ATOM 1468 O O . TYR A 1 100 ? 45.355 61.678 17.049 1.00 52.83 100 TYR A O 1
ATOM 1486 N N . TRP A 1 101 ? 45.789 60.459 15.212 1.00 58.01 101 TRP A N 1
ATOM 1487 C CA . TRP A 1 101 ? 46.948 59.735 15.792 1.00 57.29 101 TRP A CA 1
ATOM 1488 C C . TRP A 1 101 ? 48.087 59.613 14.778 1.00 55.96 101 TRP A C 1
ATOM 1489 O O . TRP A 1 101 ? 47.880 58.922 13.796 1.00 54.64 101 TRP A O 1
ATOM 1510 N N . GLU A 1 102 ? 49.229 60.268 14.996 1.00 53.86 102 GLU A N 1
ATOM 1511 C CA . GLU A 1 102 ? 50.431 60.133 14.140 1.00 52.89 102 GLU A CA 1
ATOM 1512 C C . GLU A 1 102 ? 51.406 59.173 14.838 1.00 53.28 102 GLU A C 1
ATOM 1513 O O . GLU A 1 102 ? 51.775 59.460 15.972 1.00 55.28 102 GLU A O 1
ATOM 1525 N N . VAL A 1 103 ? 51.780 58.060 14.203 1.00 53.32 103 VAL A N 1
ATOM 1526 C CA . VAL A 1 103 ? 52.708 57.042 14.756 1.00 54.12 103 VAL A CA 1
ATOM 1527 C C . VAL A 1 103 ? 54.112 57.332 14.215 1.00 54.72 103 VAL A C 1
ATOM 1528 O O . VAL A 1 103 ? 54.227 57.499 13.002 1.00 53.64 103 VAL A O 1
ATOM 1541 N N . LYS A 1 104 ? 55.134 57.388 15.071 1.00 57.20 104 LYS A N 1
ATOM 1542 C CA . LYS A 1 104 ? 56.537 57.622 14.667 1.00 58.47 104 LYS A CA 1
ATOM 1543 C C . LYS A 1 104 ? 57.073 56.342 14.030 1.00 58.94 104 LYS A C 1
ATOM 1544 O O . LYS A 1 104 ? 57.152 55.353 14.743 1.00 60.45 104 LYS A O 1
ATOM 1563 N N . TYR A 1 105 ? 57.400 56.338 12.742 1.00 55.64 105 TYR A N 1
ATOM 1564 C CA . TYR A 1 105 ? 57.982 55.151 12.080 1.00 57.08 105 TYR A CA 1
ATOM 1565 C C . TYR A 1 105 ? 59.508 55.317 12.066 1.00 58.72 105 TYR A C 1
ATOM 1566 O O . TYR A 1 105 ? 59.932 56.472 12.008 1.00 58.06 105 TYR A O 1
ATOM 1584 N N . PRO A 1 106 ? 60.377 54.280 12.132 1.00 57.88 106 PRO A N 1
ATOM 1585 C CA . PRO A 1 106 ? 61.822 54.513 12.080 1.00 58.22 106 PRO A CA 1
ATOM 1586 C C . PRO A 1 106 ? 62.312 55.067 10.739 1.00 56.96 106 PRO A C 1
ATOM 1587 O O . PRO A 1 106 ? 61.680 54.845 9.745 1.00 56.32 106 PRO A O 1
ATOM 1598 N N . PHE A 1 107 ? 63.475 55.717 10.743 1.00 72.20 107 PHE A N 1
ATOM 1599 C CA . PHE A 1 107 ? 64.096 56.318 9.537 1.00 71.57 107 PHE A CA 1
ATOM 1600 C C . PHE A 1 107 ? 64.363 55.212 8.499 1.00 72.50 107 PHE A C 1
ATOM 1601 O O . PHE A 1 107 ? 64.811 54.153 8.950 1.00 73.64 107 PHE A O 1
ATOM 1618 N N . PRO A 1 108 ? 64.163 55.322 7.160 1.00 63.96 108 PRO A N 1
ATOM 1619 C CA . PRO A 1 108 ? 63.743 56.499 6.388 1.00 62.56 108 PRO A CA 1
ATOM 1620 C C . PRO A 1 108 ? 62.257 56.484 6.005 1.00 61.71 108 PRO A C 1
ATOM 1621 O O . PRO A 1 108 ? 61.889 57.209 5.124 1.00 61.17 108 PRO A O 1
ATOM 1632 N N . MET A 1 109 ? 61.443 55.662 6.665 1.00 62.62 109 MET A N 1
ATOM 1633 C CA . MET A 1 109 ? 59.999 55.557 6.351 1.00 61.83 109 MET A CA 1
ATOM 1634 C C . MET A 1 109 ? 59.274 56.804 6.844 1.00 59.69 109 MET A C 1
ATOM 1635 O O . MET A 1 109 ? 59.724 57.401 7.819 1.00 59.29 109 MET A O 1
ATOM 1649 N N . SER A 1 110 ? 58.157 57.138 6.205 1.00 55.99 110 SER A N 1
ATOM 1650 C CA . SER A 1 110 ? 57.292 58.269 6.602 1.00 54.26 110 SER A CA 1
ATOM 1651 C C . SER A 1 110 ? 56.460 57.818 7.797 1.00 53.75 110 SER A C 1
ATOM 1652 O O . SER A 1 110 ? 56.267 56.618 7.970 1.00 54.47 110 SER A O 1
ATOM 1660 N N . ASN A 1 111 ? 55.973 58.770 8.580 1.00 51.22 111 ASN A N 1
ATOM 1661 C CA . ASN A 1 111 ? 55.073 58.523 9.725 1.00 50.85 111 ASN A CA 1
ATOM 1662 C C . ASN A 1 111 ? 53.693 58.197 9.149 1.00 50.05 111 ASN A C 1
ATOM 1663 O O . ASN A 1 111 ? 53.381 58.646 8.048 1.00 50.06 111 ASN A O 1
ATOM 1674 N N . ARG A 1 112 ? 52.904 57.412 9.863 1.00 48.64 112 ARG A N 1
ATOM 1675 C CA . ARG A 1 112 ? 51.539 57.040 9.435 1.00 48.32 112 ARG A CA 1
ATOM 1676 C C . ARG A 1 112 ? 50.574 57.816 10.320 1.00 48.04 112 ARG A C 1
ATOM 1677 O O . ARG A 1 112 ? 50.845 57.906 11.501 1.00 48.32 112 ARG A O 1
ATOM 1698 N N . ASP A 1 113 ? 49.526 58.417 9.778 1.00 46.54 113 ASP A N 1
ATOM 1699 C CA . ASP A 1 113 ? 48.562 59.099 10.669 1.00 47.04 113 ASP A CA 1
ATOM 1700 C C . ASP A 1 113 ? 47.174 58.509 10.460 1.00 47.65 113 ASP A C 1
ATOM 1701 O O . ASP A 1 113 ? 46.872 58.076 9.362 1.00 48.13 113 ASP A O 1
ATOM 1710 N N . TYR A 1 114 ? 46.374 58.520 11.515 1.00 55.84 114 TYR A N 1
ATOM 1711 C CA . TYR A 1 114 ? 45.041 57.895 11.531 1.00 56.56 114 TYR A CA 1
ATOM 1712 C C . TYR A 1 114 ? 43.967 58.903 11.946 1.00 58.30 114 TYR A C 1
ATOM 1713 O O . TYR A 1 114 ? 44.191 59.633 12.912 1.00 58.82 114 TYR A O 1
ATOM 1731 N N . VAL A 1 115 ? 42.851 58.953 11.225 1.00 51.61 115 VAL A N 1
ATOM 1732 C CA . VAL A 1 115 ? 41.636 59.709 11.601 1.00 53.84 115 VAL A CA 1
ATOM 1733 C C . VAL A 1 115 ? 40.589 58.628 11.844 1.00 53.90 115 VAL A C 1
ATOM 1734 O O . VAL A 1 115 ? 40.308 57.916 10.945 1.00 53.97 115 VAL A O 1
ATOM 1747 N N . TYR A 1 116 ? 40.088 58.460 13.047 1.00 60.71 116 TYR A N 1
ATOM 1748 C CA . TYR A 1 116 ? 39.173 57.333 13.294 1.00 60.45 116 TYR A CA 1
ATOM 1749 C C . TYR A 1 116 ? 38.161 57.596 14.408 1.00 61.61 116 TYR A C 1
ATOM 1750 O O . TYR A 1 116 ? 38.428 58.365 15.293 1.00 62.28 116 TYR A O 1
ATOM 1768 N N . LEU A 1 117 ? 37.031 56.895 14.349 1.00 69.28 117 LEU A N 1
ATOM 1769 C CA . LEU A 1 117 ? 35.955 56.918 15.349 1.00 70.24 117 LEU A CA 1
ATOM 1770 C C . LEU A 1 117 ? 36.359 55.970 16.462 1.00 68.92 117 LEU A C 1
ATOM 1771 O O . LEU A 1 117 ? 36.851 54.914 16.158 1.00 67.48 117 LEU A O 1
ATOM 1787 N N . ARG A 1 118 ? 36.171 56.354 17.704 1.00 74.43 118 ARG A N 1
ATOM 1788 C CA . ARG A 1 118 ? 36.490 55.464 18.814 1.00 73.68 118 ARG A CA 1
ATOM 1789 C C . ARG A 1 118 ? 35.368 55.459 19.835 1.00 74.93 118 ARG A C 1
ATOM 1790 O O . ARG A 1 118 ? 34.801 56.512 20.145 1.00 76.44 118 ARG A O 1
ATOM 1811 N N . GLN A 1 119 ? 34.996 54.271 20.360 1.00 81.01 119 GLN A N 1
ATOM 1812 C CA . GLN A 1 119 ? 33.839 54.109 21.287 1.00 82.08 119 GLN A CA 1
ATOM 1813 C 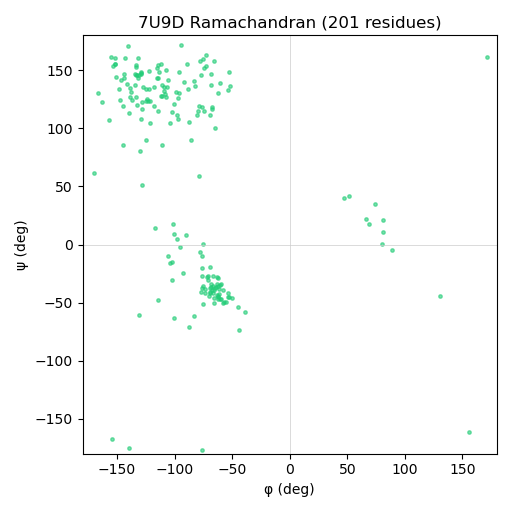C . GLN A 1 119 ? 34.086 52.973 22.312 1.00 81.57 119 GLN A C 1
ATOM 1814 O O . GLN A 1 119 ? 34.330 51.838 21.838 1.00 80.56 119 GLN A O 1
ATOM 1828 N N . ARG A 1 120 ? 33.990 53.234 23.639 1.00 103.13 120 ARG A N 1
ATOM 1829 C CA . ARG A 1 120 ? 34.135 52.263 24.714 1.00 103.62 120 ARG A CA 1
ATOM 1830 C C . ARG A 1 120 ? 32.776 51.945 25.319 1.00 107.20 120 ARG A C 1
ATOM 1831 O O . ARG A 1 120 ? 31.927 52.830 25.467 1.00 108.64 120 ARG A O 1
ATOM 1852 N N . ARG A 1 121 ? 32.518 50.688 25.687 1.00 102.27 121 ARG A N 1
ATOM 1853 C CA . ARG A 1 121 ? 31.282 50.288 26.384 1.00 106.42 121 ARG A CA 1
ATOM 1854 C C . ARG A 1 121 ? 31.692 49.325 27.493 1.00 108.13 121 ARG A C 1
ATOM 1855 O O . ARG A 1 121 ? 32.360 48.369 27.169 1.00 106.80 121 ARG A O 1
ATOM 1876 N N . ASP A 1 122 ? 31.352 49.585 28.750 1.00 116.66 122 ASP A N 1
ATOM 1877 C CA . ASP A 1 122 ? 31.675 48.682 29.877 1.00 119.02 122 ASP A CA 1
ATOM 1878 C C . ASP A 1 122 ? 30.540 47.667 29.999 1.00 123.24 122 ASP A C 1
ATOM 1879 O O . ASP A 1 122 ? 29.583 47.971 30.692 1.00 126.68 122 ASP A O 1
ATOM 1888 N N . LEU A 1 123 ? 30.717 46.397 29.592 1.00 113.62 123 LEU A N 1
ATOM 1889 C CA . LEU A 1 123 ? 29.652 45.339 29.647 1.00 117.60 123 LEU A CA 1
ATOM 1890 C C . LEU A 1 123 ? 29.683 44.465 30.927 1.00 121.06 123 LEU A C 1
ATOM 1891 O O . LEU A 1 123 ? 30.642 44.584 31.714 1.00 119.97 123 LEU A O 1
ATOM 1907 N N . ASP A 1 124 ? 28.640 43.621 31.090 1.00 130.48 124 ASP A N 1
ATOM 1908 C CA . ASP A 1 124 ? 28.337 42.636 32.143 1.00 134.88 124 ASP A CA 1
ATOM 1909 C C . ASP A 1 124 ? 27.656 41.491 31.411 1.00 137.04 124 ASP A C 1
ATOM 1910 O O . ASP A 1 124 ? 26.443 41.546 31.275 1.00 139.98 124 ASP A O 1
ATOM 1919 N N . MET A 1 125 ? 28.429 40.569 30.855 1.00 126.46 125 MET A N 1
ATOM 1920 C CA . MET A 1 125 ? 27.894 39.404 30.118 1.00 128.25 125 MET A CA 1
ATOM 1921 C C . MET A 1 125 ? 28.185 38.166 30.959 1.00 131.87 125 MET A C 1
ATOM 1922 O O . MET A 1 125 ? 29.311 38.043 31.328 1.00 130.15 125 MET A O 1
ATOM 1926 N N . GLU A 1 126 ? 27.208 37.307 31.263 1.00 157.73 126 GLU A N 1
ATOM 1927 C CA . GLU A 1 126 ? 27.417 36.101 32.108 1.00 161.73 126 GLU A CA 1
ATOM 1928 C C . GLU A 1 126 ? 28.122 36.520 33.402 1.00 162.40 126 GLU A C 1
ATOM 1929 O O . GLU A 1 126 ? 29.062 35.833 33.806 1.00 162.86 126 GLU A O 1
ATOM 1941 N N . GLY A 1 127 ? 27.712 37.644 33.989 1.00 136.21 127 GLY A N 1
ATOM 1942 C CA . GLY A 1 127 ? 28.233 38.136 35.249 1.00 136.75 127 GLY A CA 1
ATOM 1943 C C . GLY A 1 127 ? 29.667 38.619 35.201 1.00 131.62 127 GLY A C 1
ATOM 1944 O O . GLY A 1 127 ? 30.294 38.770 36.252 1.00 132.27 127 GLY A O 1
ATOM 1948 N N . ARG A 1 128 ? 30.196 38.890 34.014 1.00 143.74 128 ARG A N 1
ATOM 1949 C CA . ARG A 1 128 ? 31.608 39.186 33.815 1.00 139.02 128 ARG A CA 1
ATOM 1950 C C . ARG A 1 128 ? 31.784 40.665 33.514 1.00 135.15 128 ARG A C 1
ATOM 1951 O O . ARG A 1 128 ? 31.119 41.194 32.613 1.00 133.86 128 ARG A O 1
ATOM 1972 N N . LYS A 1 129 ? 32.663 41.322 34.275 1.00 123.40 129 LYS A N 1
ATOM 1973 C CA . LYS A 1 129 ? 33.113 42.677 33.975 1.00 119.39 129 LYS A CA 1
ATOM 1974 C C . LYS A 1 129 ? 33.973 42.653 32.720 1.00 114.59 129 LYS A C 1
ATOM 1975 O O . LYS A 1 129 ? 35.107 42.160 32.768 1.00 112.99 129 LYS A O 1
ATOM 1994 N N . ILE A 1 130 ? 33.497 43.220 31.612 1.00 115.19 130 ILE A N 1
ATOM 1995 C CA . ILE A 1 130 ? 34.326 43.295 30.416 1.00 110.74 130 ILE A CA 1
ATOM 1996 C C . ILE A 1 130 ? 34.260 44.709 29.850 1.00 107.73 130 ILE A C 1
ATOM 1997 O O . ILE A 1 130 ? 33.242 45.393 29.960 1.00 109.29 130 ILE A O 1
ATOM 2013 N N . HIS A 1 131 ? 35.375 45.167 29.282 1.00 96.30 131 HIS A N 1
ATOM 2014 C CA . HIS A 1 131 ? 35.480 46.506 28.702 1.00 93.32 131 HIS A CA 1
ATOM 2015 C C . HIS A 1 131 ? 35.851 46.372 27.232 1.00 90.17 131 HIS A C 1
ATOM 2016 O O . HIS A 1 131 ? 36.870 45.759 26.910 1.00 88.45 131 HIS A O 1
ATOM 2030 N N . VAL A 1 132 ? 35.045 46.943 26.340 1.00 85.32 132 VAL A N 1
ATOM 2031 C CA . VAL A 1 132 ? 35.287 46.799 24.908 1.00 82.82 132 VAL A CA 1
ATOM 2032 C C . VAL A 1 132 ? 35.559 48.167 24.302 1.00 80.11 132 VAL A C 1
ATOM 2033 O O . VAL A 1 132 ? 34.861 49.142 24.603 1.00 80.97 132 VAL A O 1
ATOM 2046 N N . ILE A 1 133 ? 36.582 48.229 23.450 1.00 76.45 133 ILE A N 1
ATOM 2047 C CA . ILE A 1 133 ? 36.954 49.431 22.720 1.00 75.41 133 ILE A CA 1
ATOM 2048 C C . ILE A 1 133 ? 36.934 49.099 21.235 1.00 74.67 133 ILE A C 1
ATOM 2049 O O . ILE A 1 133 ? 37.638 48.184 20.789 1.00 74.11 133 ILE A O 1
ATOM 2065 N N . LEU A 1 134 ? 36.154 49.854 20.470 1.00 69.76 134 LEU A N 1
ATOM 2066 C CA . LEU A 1 134 ? 36.097 49.709 19.025 1.00 69.29 134 LEU A CA 1
ATOM 2067 C C . LEU A 1 134 ? 36.641 50.964 18.351 1.00 68.91 134 LEU A C 1
ATOM 2068 O O . LEU A 1 134 ? 36.419 52.093 18.824 1.00 69.56 134 LEU A O 1
ATOM 2084 N N . ALA A 1 135 ? 37.341 50.757 17.236 1.00 64.35 135 ALA A N 1
ATOM 2085 C CA . ALA A 1 135 ? 37.938 51.845 16.479 1.00 64.05 135 ALA A CA 1
ATOM 2086 C C . ALA A 1 135 ? 37.804 51.546 14.995 1.00 64.00 135 ALA A C 1
ATOM 2087 O O . ALA A 1 135 ? 38.011 50.405 14.558 1.00 63.77 135 ALA A O 1
ATOM 2094 N N . ARG A 1 136 ? 3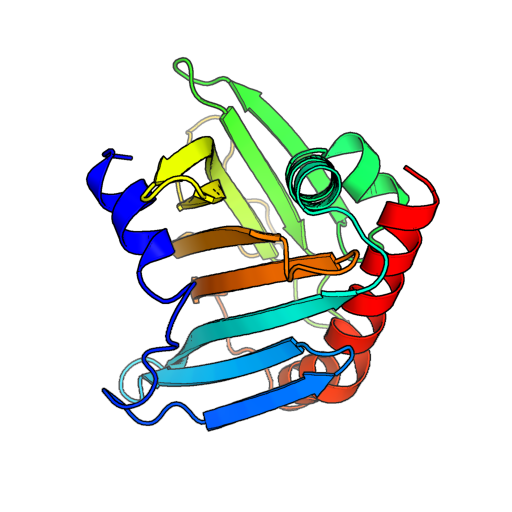7.467 52.581 14.230 1.00 78.21 136 ARG A N 1
ATOM 2095 C CA . ARG A 1 136 ? 37.289 52.413 12.794 1.00 78.64 136 ARG A CA 1
ATOM 2096 C C . ARG A 1 136 ? 37.627 53.708 12.077 1.00 79.19 136 ARG A C 1
ATOM 2097 O O . ARG A 1 136 ? 37.304 54.795 12.550 1.00 80.04 136 ARG A O 1
ATOM 2118 N N . SER A 1 137 ? 38.234 53.589 10.872 1.00 66.64 137 SER A N 1
ATOM 2119 C CA . SER A 1 137 ? 38.710 54.671 9.981 1.00 67.31 137 SER A CA 1
ATOM 2120 C C . SER A 1 137 ? 37.561 55.566 9.513 1.00 69.28 137 SER A C 1
ATOM 2121 O O . SER A 1 137 ? 36.570 55.013 9.011 1.00 69.92 137 SER A O 1
ATOM 2129 N N . THR A 1 138 ? 37.684 56.888 9.630 1.00 60.42 138 THR A N 1
ATOM 2130 C CA . THR A 1 138 ? 36.720 57.806 9.047 1.00 62.57 138 THR A CA 1
ATOM 2131 C C . THR A 1 138 ? 37.503 58.982 8.471 1.00 63.78 138 THR A C 1
ATOM 2132 O O . THR A 1 138 ? 38.714 59.101 8.669 1.00 62.77 138 THR A O 1
ATOM 2143 N N . SER A 1 139 ? 36.809 59.839 7.734 1.00 70.48 139 SER A N 1
ATOM 2144 C CA . SER A 1 139 ? 37.416 61.014 7.121 1.00 72.13 139 SER A CA 1
ATOM 2145 C C . SER A 1 139 ? 36.513 62.215 7.362 1.00 74.05 139 SER A C 1
ATOM 2146 O O . SER A 1 139 ? 35.293 62.078 7.455 1.00 74.15 139 SER A O 1
ATOM 2154 N N . MET A 1 140 ? 37.127 63.387 7.507 1.00 80.46 140 MET A N 1
ATOM 2155 C CA . MET A 1 140 ? 36.409 64.644 7.617 1.00 81.97 140 MET A CA 1
ATOM 2156 C C . MET A 1 140 ? 37.066 65.674 6.701 1.00 82.08 140 MET A C 1
ATOM 2157 O O . MET A 1 140 ? 38.287 65.667 6.546 1.00 81.40 140 MET A O 1
ATOM 2171 N N . PRO A 1 141 ? 36.278 66.574 6.111 1.00 72.41 141 PRO A N 1
ATOM 2172 C CA . PRO A 1 141 ? 36.894 67.594 5.243 1.00 71.94 141 PRO A CA 1
ATOM 2173 C C . PRO A 1 141 ? 37.835 68.516 5.991 1.00 72.13 141 PRO A C 1
ATOM 2174 O O . PRO A 1 141 ? 38.777 69.038 5.385 1.00 70.97 141 PRO A O 1
ATOM 2185 N N . GLN A 1 142 ? 37.620 68.729 7.291 1.00 79.11 142 GLN A N 1
ATOM 2186 C CA . GLN A 1 142 ? 38.454 69.646 8.053 1.00 79.20 142 GLN A CA 1
ATOM 2187 C C . GLN A 1 142 ? 39.815 69.063 8.397 1.00 77.52 142 GLN A C 1
ATOM 2188 O O . GLN A 1 142 ? 40.668 69.792 8.912 1.00 76.79 142 GLN A O 1
ATOM 2202 N N . LEU A 1 143 ? 40.035 67.766 8.162 1.00 61.34 143 LEU A N 1
ATOM 2203 C CA . LEU A 1 143 ? 41.320 67.136 8.457 1.00 58.56 143 LEU A CA 1
ATOM 2204 C C . LEU A 1 143 ? 41.773 66.358 7.222 1.00 56.70 143 LEU A C 1
ATOM 2205 O O . LEU A 1 143 ? 41.717 65.129 7.175 1.00 56.17 143 LEU A O 1
ATOM 2221 N N . GLY A 1 144 ? 42.341 67.084 6.259 1.00 54.66 144 GLY A N 1
ATOM 2222 C CA . GLY A 1 144 ? 42.881 66.468 5.066 1.00 53.34 144 GLY A CA 1
ATOM 2223 C C . GLY A 1 144 ? 44.219 65.797 5.317 1.00 50.64 144 GLY A C 1
ATOM 2224 O O . GLY A 1 144 ? 44.726 65.739 6.435 1.00 49.45 144 GLY A O 1
ATOM 2228 N N . GLU A 1 145 ? 44.795 65.276 4.239 1.00 69.98 145 GLU A N 1
ATOM 2229 C CA . GLU A 1 145 ? 46.049 64.543 4.321 1.00 67.75 145 GLU A CA 1
ATOM 2230 C C . GLU A 1 145 ? 47.233 65.489 4.465 1.00 66.28 145 GLU A C 1
ATOM 2231 O O . GLU A 1 145 ? 47.245 66.596 3.921 1.00 66.96 145 GLU A O 1
ATOM 2243 N N . ARG A 1 146 ? 48.235 65.040 5.210 1.00 59.49 146 ARG A N 1
ATOM 2244 C CA . ARG A 1 146 ? 49.464 65.790 5.413 1.00 58.59 146 ARG A CA 1
ATOM 2245 C C . ARG A 1 146 ? 50.537 65.304 4.450 1.00 57.85 146 ARG A C 1
ATOM 2246 O O . ARG A 1 146 ? 50.856 64.111 4.429 1.00 57.27 146 ARG A O 1
ATOM 2267 N N . SER A 1 147 ? 51.114 66.226 3.691 1.00 58.40 147 SER A N 1
ATOM 2268 C CA . SER A 1 147 ? 52.296 65.907 2.898 1.00 58.03 147 SER A CA 1
ATOM 2269 C C . SER A 1 147 ? 53.373 65.302 3.785 1.00 56.93 147 SER A C 1
ATOM 2270 O O . SER A 1 147 ? 53.637 65.798 4.885 1.00 56.67 147 SER A O 1
ATOM 2278 N N . GLY A 1 148 ? 53.966 64.202 3.322 1.00 58.40 148 GLY A N 1
ATOM 2279 C CA . GLY A 1 148 ? 55.025 63.536 4.052 1.00 57.79 148 GLY A CA 1
ATOM 2280 C C . GLY A 1 148 ? 54.571 62.635 5.175 1.00 57.24 148 GLY A C 1
ATOM 2281 O O . GLY A 1 148 ? 55.421 62.018 5.839 1.00 57.11 148 GLY A O 1
ATOM 2285 N N . VAL A 1 149 ? 53.269 62.512 5.411 1.00 49.10 149 VAL A N 1
ATOM 2286 C CA . VAL A 1 149 ? 52.724 61.574 6.435 1.00 48.67 149 VAL A CA 1
ATOM 2287 C C . VAL A 1 149 ? 51.724 60.669 5.715 1.00 49.40 149 VAL A C 1
ATOM 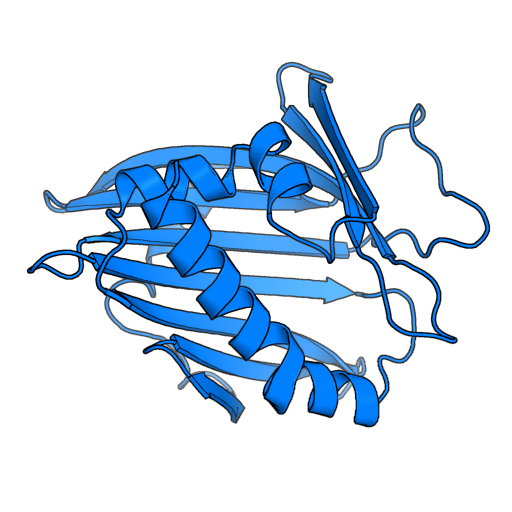2288 O O . VAL A 1 149 ? 50.813 61.184 5.106 1.00 50.34 149 VAL A O 1
ATOM 2301 N N . ILE A 1 150 ? 51.877 59.355 5.758 1.00 50.73 150 ILE A N 1
ATOM 2302 C CA . ILE A 1 150 ? 50.945 58.471 5.014 1.00 52.18 150 ILE A CA 1
ATOM 2303 C C . ILE A 1 150 ? 49.620 58.395 5.789 1.00 51.91 150 ILE A C 1
ATOM 2304 O O . ILE A 1 150 ? 49.659 57.986 6.947 1.00 50.81 150 ILE A O 1
ATOM 2320 N N . ARG A 1 151 ? 48.498 58.828 5.206 1.00 50.02 151 ARG A N 1
ATOM 2321 C CA . ARG A 1 151 ? 47.171 58.778 5.859 1.00 50.46 151 ARG A CA 1
ATOM 2322 C C . ARG A 1 151 ? 46.647 57.341 5.762 1.00 51.24 151 ARG A C 1
ATOM 2323 O O . ARG A 1 151 ? 46.508 56.856 4.638 1.00 53.18 151 ARG A O 1
ATOM 2344 N N . VAL A 1 152 ? 46.405 56.667 6.882 1.00 59.46 152 VAL A N 1
ATOM 2345 C CA . VAL A 1 152 ? 45.871 55.283 6.892 1.00 59.94 152 VAL A CA 1
ATOM 2346 C C . VAL A 1 152 ? 44.354 55.391 6.670 1.00 61.28 152 VAL A C 1
ATOM 2347 O O . VAL A 1 152 ? 43.682 55.894 7.567 1.00 60.96 152 VAL A O 1
ATOM 2360 N N . LYS A 1 153 ? 43.832 54.951 5.524 1.00 67.39 153 LYS A N 1
ATOM 2361 C CA . LYS A 1 153 ? 42.431 55.138 5.169 1.00 68.76 153 LYS A CA 1
ATOM 2362 C C . LYS A 1 153 ? 41.588 53.882 5.364 1.00 68.42 153 LYS A C 1
ATOM 2363 O O . LYS A 1 153 ? 40.356 53.979 5.373 1.00 69.05 153 LYS A O 1
ATOM 2382 N N . GLN A 1 154 ? 42.208 52.715 5.517 1.00 58.15 154 GLN A N 1
ATOM 2383 C CA . GLN A 1 154 ? 41.507 51.490 5.893 1.00 57.96 154 GLN A CA 1
ATOM 2384 C C . GLN A 1 154 ? 42.097 51.056 7.223 1.00 56.48 154 GLN A C 1
ATOM 2385 O O . GLN A 1 154 ? 43.312 50.830 7.325 1.00 56.01 154 GLN A O 1
ATOM 2399 N N . TYR A 1 155 ? 41.259 50.998 8.252 1.00 60.09 155 TYR A N 1
ATOM 2400 C CA . TYR A 1 155 ? 41.758 50.672 9.580 1.00 58.85 155 TYR A CA 1
ATOM 2401 C C . TYR A 1 155 ? 40.587 50.338 10.489 1.00 58.89 155 TYR A C 1
ATOM 2402 O O . TYR A 1 155 ? 39.602 51.083 10.540 1.00 59.37 155 TYR A O 1
ATOM 2420 N N . LYS A 1 156 ? 40.656 49.202 11.212 1.00 68.21 156 LYS A N 1
ATOM 2421 C CA . LYS A 1 156 ? 39.597 48.710 12.119 1.00 68.36 156 LYS A CA 1
ATOM 2422 C C . LYS A 1 156 ? 40.323 47.964 13.249 1.00 67.90 156 LYS A C 1
ATOM 2423 O O . LYS A 1 156 ? 41.226 47.166 12.927 1.00 67.92 156 LYS A O 1
ATOM 2442 N N . GLN A 1 157 ? 39.959 48.206 14.510 1.00 67.76 157 GLN A N 1
ATOM 2443 C CA . GLN A 1 157 ? 40.580 47.597 15.673 1.00 67.61 157 GLN A CA 1
ATOM 2444 C C . GLN A 1 157 ? 39.514 47.345 16.732 1.00 68.21 157 GLN A C 1
ATOM 2445 O O . GLN A 1 157 ? 38.572 48.133 16.882 1.00 68.50 157 GLN A O 1
ATOM 2459 N N . SER A 1 158 ? 39.661 46.227 17.445 1.00 80.70 158 SER A N 1
ATOM 2460 C CA . SER A 1 158 ? 38.868 45.930 18.626 1.00 81.32 158 SER A CA 1
ATOM 2461 C C . SER A 1 158 ? 39.802 45.549 19.763 1.00 81.37 158 SER A C 1
ATOM 2462 O O . SER A 1 158 ? 40.850 44.935 19.539 1.00 81.23 158 SER A O 1
ATOM 2470 N N . LEU A 1 159 ? 39.395 45.893 20.985 1.00 78.25 159 LEU A N 1
ATOM 2471 C CA . LEU A 1 159 ? 40.081 45.465 22.198 1.00 78.85 159 LEU A CA 1
ATOM 2472 C C . LEU A 1 159 ? 39.048 45.079 23.250 1.00 79.93 159 LEU A C 1
ATOM 2473 O O . LEU A 1 159 ? 38.075 45.804 23.459 1.00 80.67 159 LEU A O 1
ATOM 2489 N N . ALA A 1 160 ? 39.265 43.947 23.919 1.00 76.62 160 ALA A N 1
ATOM 2490 C CA . ALA A 1 160 ? 38.379 43.462 24.971 1.00 80.09 160 ALA A CA 1
ATOM 2491 C C . ALA A 1 160 ? 39.199 43.145 26.214 1.00 81.05 160 ALA A C 1
ATOM 2492 O O . ALA A 1 160 ? 40.186 42.409 26.129 1.00 80.39 160 ALA A O 1
ATOM 2499 N N . ILE A 1 161 ? 38.893 43.767 27.349 1.00 90.27 161 ILE A N 1
ATOM 2500 C CA . ILE A 1 161 ? 39.659 43.616 28.601 1.00 91.33 161 ILE A CA 1
ATOM 2501 C C . ILE A 1 161 ? 38.745 42.918 29.603 1.00 95.68 161 ILE A C 1
ATOM 2502 O O . ILE A 1 161 ? 37.545 43.189 29.556 1.00 97.62 161 ILE A O 1
ATOM 2518 N N . GLU A 1 162 ? 39.323 42.118 30.498 1.00 107.30 162 GLU A N 1
ATOM 2519 C CA . GLU A 1 162 ? 38.650 41.269 31.514 1.00 111.79 162 GLU A CA 1
ATOM 2520 C C . GLU A 1 162 ? 39.619 41.028 32.664 1.00 112.70 162 GLU A C 1
ATOM 2521 O O . GLU A 1 162 ? 40.789 41.247 32.479 1.00 109.87 162 GLU A O 1
ATOM 2533 N N . SER A 1 163 ? 39.188 40.630 33.847 1.00 107.84 163 SER A N 1
ATOM 2534 C CA . SER A 1 163 ? 40.185 40.351 34.905 1.00 108.97 163 SER A CA 1
ATOM 2535 C C . SER A 1 163 ? 40.705 38.942 34.689 1.00 110.40 163 SER A C 1
ATOM 2536 O O . SER A 1 163 ? 39.917 38.128 34.256 1.00 112.62 163 SER A O 1
ATOM 2544 N N . ASP A 1 164 ? 41.993 38.693 34.884 1.00 121.31 164 ASP A N 1
ATOM 2545 C CA . ASP A 1 164 ? 42.537 37.342 34.788 1.00 122.81 164 ASP A CA 1
ATOM 2546 C C . ASP A 1 164 ? 42.107 36.490 35.967 1.00 128.03 164 ASP A C 1
ATOM 2547 O O . ASP A 1 164 ? 41.964 35.270 35.831 1.00 130.46 164 ASP A O 1
ATOM 2556 N N . GLY A 1 165 ? 41.844 37.118 37.118 1.00 120.66 165 GLY A N 1
ATOM 2557 C CA . GLY A 1 165 ? 41.365 36.411 38.323 1.00 125.91 165 GLY A CA 1
ATOM 2558 C C . GLY A 1 165 ? 42.138 36.757 39.584 1.00 127.33 165 GLY A C 1
ATOM 2559 O O . GLY A 1 165 ? 41.485 36.975 40.624 1.00 131.24 165 GLY A O 1
ATOM 2563 N N . LYS A 1 166 ? 43.472 36.806 39.512 1.00 133.03 166 LYS A N 1
ATOM 2564 C CA . LYS A 1 166 ? 44.339 37.090 40.692 1.00 134.54 166 LYS A CA 1
ATOM 2565 C C . LYS A 1 166 ? 44.508 38.610 40.842 1.00 131.46 166 LYS A C 1
ATOM 2566 O O . LYS A 1 166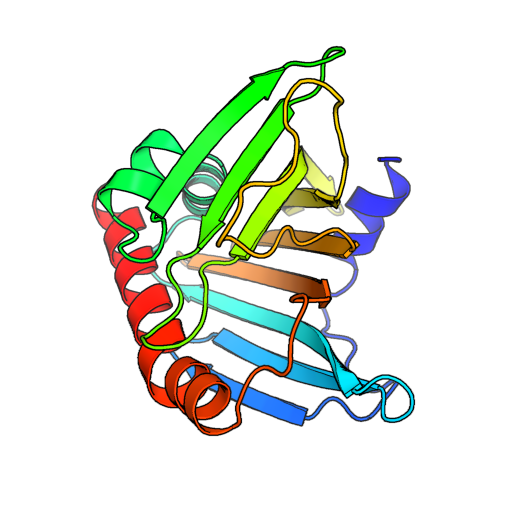 ? 43.907 39.158 41.789 1.00 133.07 166 LYS A O 1
ATOM 2585 N N . LYS A 1 167 ? 45.262 39.267 39.949 1.00 137.77 167 LYS A N 1
ATOM 2586 C CA . LYS A 1 167 ? 45.519 40.734 39.989 1.00 135.01 167 LYS A CA 1
ATOM 2587 C C . LYS A 1 167 ? 46.200 41.186 38.691 1.00 130.09 167 LYS A C 1
ATOM 2588 O O . LYS A 1 167 ? 47.341 41.682 38.772 1.00 127.40 167 LYS A O 1
ATOM 2607 N N . GLY A 1 168 ? 45.520 41.014 37.516 1.00 116.93 168 GLY A N 1
ATOM 2608 C CA . GLY A 1 168 ? 45.873 41.356 36.129 1.00 112.52 168 GLY A CA 1
ATOM 2609 C C . GLY A 1 168 ? 44.671 41.566 35.250 1.00 111.31 168 GLY A C 1
ATOM 2610 O O . GLY A 1 168 ? 43.583 41.667 35.788 1.00 113.74 168 GLY A O 1
ATOM 2614 N N . SER A 1 169 ? 44.892 41.625 33.938 1.00 98.91 169 SER A N 1
ATOM 2615 C CA . SER A 1 169 ? 43.841 41.822 32.951 1.00 97.69 169 SER A CA 1
ATOM 2616 C C . SER A 1 169 ? 44.034 40.827 31.817 1.00 96.56 169 SER A C 1
ATOM 2617 O O . SER A 1 169 ? 45.113 40.764 31.230 1.00 94.18 169 SER A O 1
ATOM 2625 N N . LYS A 1 170 ? 42.989 40.077 31.499 1.00 110.22 170 LYS A N 1
ATOM 2626 C CA . LYS A 1 170 ? 42.942 39.268 30.294 1.00 109.22 170 LYS A CA 1
ATOM 2627 C C . LYS A 1 170 ? 42.402 40.087 29.134 1.00 106.32 170 LYS A C 1
ATOM 2628 O O . LYS A 1 170 ? 41.392 40.790 29.267 1.00 106.91 170 LYS A O 1
ATOM 2647 N N . VAL A 1 171 ? 43.094 39.984 27.985 1.00 86.29 171 VAL A N 1
ATOM 2648 C CA . VAL A 1 171 ? 42.849 40.851 26.811 1.00 83.49 171 VAL A CA 1
ATOM 2649 C C . VAL A 1 171 ? 42.767 40.029 25.527 1.00 82.78 171 VAL A C 1
ATOM 2650 O O . VAL A 1 171 ? 43.363 38.952 25.478 1.00 83.56 171 VAL A O 1
ATOM 2663 N N . PHE A 1 172 ? 42.058 40.561 24.531 1.00 92.95 172 PHE A N 1
ATOM 2664 C CA . PHE A 1 172 ? 41.918 40.016 23.162 1.00 92.09 172 PHE A CA 1
ATOM 2665 C C . PHE A 1 172 ? 41.839 41.214 22.221 1.00 90.60 172 PHE A C 1
ATOM 2666 O O . PHE A 1 172 ? 40.911 42.012 22.402 1.00 90.16 172 PHE A O 1
ATOM 2683 N N . MET A 1 173 ? 42.765 41.372 21.279 1.00 76.53 173 MET A N 1
ATOM 2684 C CA . MET A 1 173 ? 42.679 42.501 20.345 1.00 75.38 173 MET A CA 1
ATOM 2685 C C . MET A 1 173 ? 42.759 42.008 18.896 1.00 75.59 173 MET A C 1
ATOM 2686 O O . MET A 1 173 ? 43.586 41.137 18.632 1.00 76.51 173 MET A O 1
ATOM 2700 N N . TYR A 1 174 ? 41.898 42.513 18.006 1.00 68.09 174 TYR A N 1
ATOM 2701 C CA . TYR A 1 174 ? 41.954 42.250 16.552 1.00 68.17 174 TYR A CA 1
ATOM 2702 C C . TYR A 1 174 ? 42.404 43.566 15.925 1.00 67.17 174 TYR A C 1
ATOM 2703 O O . TYR A 1 174 ? 41.885 44.605 16.339 1.00 66.44 174 TYR A O 1
ATOM 2721 N N . TYR A 1 175 ? 43.341 43.541 14.987 1.00 64.16 175 TYR A N 1
ATOM 2722 C CA . TYR A 1 175 ? 43.845 44.783 14.371 1.00 63.39 175 TYR A CA 1
ATOM 2723 C C . TYR A 1 175 ? 44.033 44.599 12.864 1.00 64.10 175 TYR A C 1
ATOM 2724 O O . TYR A 1 175 ? 44.655 43.612 12.490 1.00 65.31 175 TYR A O 1
ATOM 2742 N N . PHE A 1 176 ? 43.456 45.465 12.030 1.00 61.32 176 PHE A N 1
ATOM 2743 C CA . PHE A 1 176 ? 43.775 45.496 10.609 1.00 62.16 176 PHE A CA 1
ATOM 2744 C C . PHE A 1 176 ? 43.906 46.931 10.122 1.00 61.37 176 PHE A C 1
ATOM 2745 O O . PHE A 1 176 ? 43.019 47.756 10.357 1.00 60.69 176 PHE A O 1
ATOM 2762 N N . ASP A 1 177 ? 44.988 47.226 9.411 1.00 62.22 177 ASP A N 1
ATOM 2763 C CA . ASP A 1 177 ? 45.025 48.446 8.614 1.00 61.95 177 ASP A CA 1
ATOM 2764 C C . ASP A 1 177 ? 45.772 48.163 7.320 1.00 63.61 177 ASP A C 1
ATOM 2765 O O . ASP A 1 177 ? 46.476 47.157 7.192 1.00 64.92 177 ASP A O 1
ATOM 2774 N N . ASN A 1 178 ? 45.539 49.037 6.331 1.00 52.54 178 ASN A N 1
ATOM 2775 C CA . ASN A 1 178 ? 46.394 49.123 5.159 1.00 54.04 178 ASN A CA 1
ATOM 2776 C C . ASN A 1 178 ? 47.373 50.254 5.422 1.00 53.19 178 ASN A C 1
ATOM 2777 O O . ASN A 1 178 ? 46.963 51.424 5.428 1.00 52.33 178 ASN A O 1
ATOM 2788 N N . PRO A 1 179 ? 48.656 49.970 5.685 1.00 55.20 179 PRO A N 1
ATOM 2789 C CA . PRO A 1 179 ? 49.568 51.031 6.140 1.00 54.02 179 PRO A CA 1
ATOM 2790 C C . PRO A 1 179 ? 50.013 51.983 5.045 1.00 54.73 179 PRO A C 1
ATOM 2791 O O . PRO A 1 179 ? 50.831 52.859 5.327 1.00 53.68 179 PRO A O 1
ATOM 2802 N N . GLY A 1 180 ? 49.578 51.827 3.806 1.00 57.95 180 GLY A N 1
ATOM 2803 C CA . GLY A 1 180 ? 49.820 52.826 2.771 1.00 58.64 180 GLY A CA 1
ATOM 2804 C C . GLY A 1 180 ? 51.190 52.714 2.184 1.00 59.48 180 GLY A C 1
ATOM 2805 O O . GLY A 1 180 ? 51.646 53.667 1.645 1.00 59.90 180 GLY A O 1
ATOM 2809 N N . GLY A 1 181 ? 51.852 51.570 2.302 1.00 51.58 181 GLY A N 1
ATOM 2810 C CA . GLY A 1 181 ? 53.188 51.375 1.725 1.00 52.73 181 GLY A CA 1
ATOM 2811 C C . GLY A 1 181 ? 53.795 50.074 2.186 1.00 53.67 181 GLY A C 1
ATOM 2812 O O . GLY A 1 181 ? 53.375 49.569 3.219 1.00 53.28 181 GLY A O 1
ATOM 2816 N N . GLN A 1 182 ? 54.833 49.534 1.491 1.00 72.90 182 GLN A N 1
ATOM 2817 C CA . GLN A 1 182 ? 55.505 48.235 1.731 1.00 74.47 182 GLN A CA 1
ATOM 2818 C C . GLN A 1 182 ? 56.199 48.269 3.092 1.00 73.49 182 GLN A C 1
ATOM 2819 O O . GLN A 1 182 ? 57.289 48.871 3.171 1.00 72.35 182 GLN A O 1
ATOM 2833 N N . ILE A 1 183 ? 55.585 47.687 4.130 1.00 59.10 183 ILE A N 1
ATOM 2834 C CA . ILE A 1 183 ? 56.195 47.573 5.487 1.00 58.86 183 ILE A CA 1
ATOM 2835 C C . ILE A 1 183 ? 57.380 46.614 5.333 1.00 60.94 183 ILE A C 1
ATOM 2836 O O . ILE A 1 183 ? 57.135 45.440 4.991 1.00 62.95 183 ILE A O 1
ATOM 2852 N N . PRO A 1 184 ? 58.642 47.037 5.562 1.00 58.38 184 PRO A N 1
ATOM 2853 C CA . PRO A 1 184 ? 59.788 46.156 5.333 1.00 60.76 184 PRO A CA 1
ATOM 2854 C C . PRO A 1 184 ? 59.933 45.041 6.379 1.00 61.23 184 PRO A C 1
ATOM 2855 O O . PRO A 1 184 ? 59.337 45.139 7.437 1.00 59.73 184 PRO A O 1
ATOM 2866 N N . SER A 1 185 ? 60.723 44.016 6.042 1.00 60.67 185 SER A N 1
ATOM 2867 C CA . SER A 1 185 ? 60.993 42.814 6.873 1.00 61.03 185 SER A CA 1
ATOM 2868 C C . SER A 1 185 ? 61.811 43.184 8.116 1.00 59.63 185 SER A C 1
ATOM 2869 O O . SER A 1 185 ? 61.602 42.542 9.161 1.00 58.96 185 SER A O 1
ATOM 2877 N N . TRP A 1 186 ? 62.717 44.162 8.003 1.00 63.56 186 TRP A N 1
ATOM 2878 C CA . TRP A 1 186 ? 63.580 44.599 9.127 1.00 62.49 186 TRP A CA 1
ATOM 2879 C C . TRP A 1 186 ? 62.694 45.334 10.125 1.00 60.71 186 TRP A C 1
ATOM 2880 O O . TRP A 1 186 ? 62.996 45.257 11.307 1.00 60.41 186 TRP A O 1
ATOM 2901 N N . LEU A 1 187 ? 61.628 45.992 9.659 1.00 53.04 187 LEU A N 1
ATOM 2902 C CA . LEU A 1 187 ? 60.731 46.764 10.551 1.00 51.53 187 LEU A CA 1
ATOM 2903 C C . LEU A 1 187 ? 59.827 45.783 11.284 1.00 51.87 187 LEU A C 1
ATOM 2904 O O . LEU A 1 187 ? 59.575 45.988 12.463 1.00 51.23 187 LEU A O 1
ATOM 2920 N N . ILE A 1 188 ? 59.348 44.762 10.585 1.00 57.46 188 ILE A N 1
ATOM 2921 C CA . ILE A 1 188 ? 58.510 43.702 11.202 1.00 57.75 188 ILE A CA 1
ATOM 2922 C C . ILE A 1 188 ? 59.389 43.027 12.251 1.00 58.16 188 ILE A C 1
ATOM 2923 O O . ILE A 1 188 ? 58.929 42.853 13.379 1.00 57.50 188 ILE A O 1
ATOM 2939 N N . ASN A 1 189 ? 60.634 42.721 11.885 1.00 57.03 189 ASN A N 1
ATOM 2940 C CA . ASN A 1 189 ? 61.597 42.054 12.793 1.00 57.55 189 ASN A CA 1
ATOM 2941 C C . ASN A 1 189 ? 61.827 42.948 14.009 1.00 56.50 189 ASN A C 1
ATOM 2942 O O . ASN A 1 189 ? 61.765 42.445 15.126 1.00 56.55 189 ASN A O 1
ATOM 2953 N N . TRP A 1 190 ? 62.058 44.238 13.784 1.00 64.73 190 TRP A N 1
ATOM 2954 C CA . TRP A 1 190 ? 62.315 45.222 14.863 1.00 63.96 190 TRP A CA 1
ATOM 2955 C C . TRP A 1 190 ? 61.118 45.280 15.808 1.00 63.25 190 TRP A C 1
ATOM 2956 O O . TRP A 1 190 ? 61.329 45.267 17.012 1.00 63.35 190 TRP A O 1
ATOM 2977 N N . ALA A 1 191 ? 59.907 45.360 15.267 1.00 58.18 191 ALA A N 1
ATOM 2978 C CA . ALA A 1 191 ? 58.653 45.455 16.041 1.00 57.23 191 ALA A CA 1
ATOM 2979 C C . ALA A 1 191 ? 58.465 44.196 16.888 1.00 57.76 191 ALA A C 1
ATOM 2980 O O . ALA A 1 191 ? 58.187 44.315 18.070 1.00 57.47 191 ALA A O 1
ATOM 2987 N N . ALA A 1 192 ? 58.652 43.028 16.28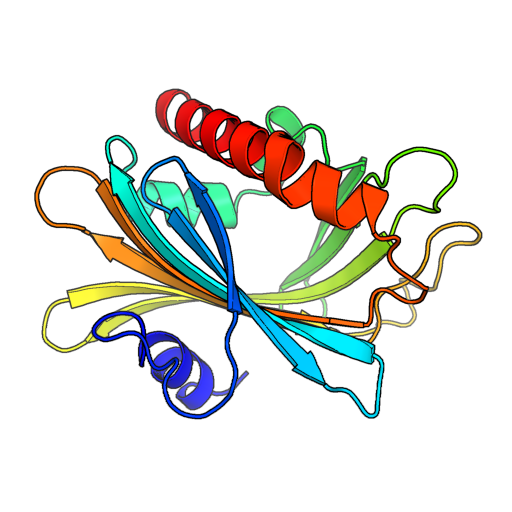6 1.00 70.98 192 ALA A N 1
ATOM 2988 C CA . ALA A 1 192 ? 58.462 41.709 16.924 1.00 71.54 192 ALA A CA 1
ATOM 2989 C C . ALA A 1 192 ? 59.477 41.470 18.044 1.00 72.28 192 ALA A C 1
ATOM 2990 O O . ALA A 1 192 ? 59.060 41.053 19.123 1.00 72.31 192 ALA A O 1
ATOM 2997 N N . LYS A 1 193 ? 60.753 41.762 17.802 1.00 65.75 193 LYS A N 1
ATOM 2998 C CA . LYS A 1 193 ? 61.861 41.445 18.737 1.00 66.65 193 LYS A CA 1
ATOM 2999 C C . LYS A 1 193 ? 62.201 42.583 19.703 1.00 66.40 193 LYS A C 1
ATOM 3000 O O . LYS A 1 193 ? 62.701 42.264 20.782 1.00 67.00 193 LYS A O 1
ATOM 3019 N N . ASN A 1 194 ? 61.916 43.844 19.381 1.00 67.91 194 ASN A N 1
ATOM 3020 C CA . ASN A 1 194 ? 62.300 44.980 20.261 1.00 67.82 194 ASN A CA 1
ATOM 3021 C C . ASN A 1 194 ? 61.137 45.946 20.509 1.00 66.85 194 ASN A C 1
ATOM 3022 O O . ASN A 1 194 ? 60.770 46.116 21.670 1.00 67.01 194 ASN A O 1
ATOM 3033 N N . GLY A 1 195 ? 60.600 46.564 19.458 1.00 61.17 195 GLY A N 1
ATOM 3034 C CA . GLY A 1 195 ? 59.520 47.567 19.520 1.00 60.24 195 GLY A CA 1
ATOM 3035 C C . GLY A 1 195 ? 58.387 47.194 20.453 1.00 59.60 195 GLY A C 1
ATOM 3036 O O . GLY A 1 195 ? 58.258 47.824 21.501 1.00 59.65 195 GLY A O 1
ATOM 3040 N N . VAL A 1 196 ? 57.556 46.239 20.047 1.00 67.32 196 VAL A N 1
ATOM 3041 C CA . VAL A 1 196 ? 56.366 45.765 20.809 1.00 66.52 196 VAL A CA 1
ATOM 3042 C C . VAL A 1 196 ? 56.772 45.247 22.197 1.00 67.65 196 VAL A C 1
ATOM 3043 O O . VAL A 1 196 ? 56.103 45.678 23.141 1.00 67.41 196 VAL A O 1
ATOM 3056 N N . PRO A 1 197 ? 57.762 44.344 22.415 1.00 71.84 197 PRO A N 1
ATOM 3057 C CA . PRO A 1 197 ? 58.132 43.970 23.777 1.00 72.95 197 PRO A CA 1
ATOM 3058 C C . PRO A 1 197 ? 58.438 45.187 24.658 1.00 73.34 197 PRO A C 1
ATOM 3059 O O . PRO A 1 197 ? 57.947 45.235 25.753 1.00 73.64 197 PRO A O 1
ATOM 3070 N N . ASN A 1 198 ? 59.210 46.146 24.147 1.00 73.43 198 ASN A N 1
ATOM 3071 C CA . ASN A 1 198 ? 59.602 47.367 24.892 1.00 74.07 198 ASN A CA 1
ATOM 3072 C C . ASN A 1 198 ? 58.344 48.196 25.143 1.00 73.34 198 ASN A C 1
ATOM 3073 O O . ASN A 1 198 ? 58.224 48.752 26.237 1.00 74.10 198 ASN A O 1
ATOM 3084 N N . PHE A 1 199 ? 57.437 48.270 24.170 1.00 73.94 199 PHE A N 1
ATOM 3085 C CA . PHE A 1 199 ? 56.187 48.997 24.347 1.00 73.02 199 PHE A CA 1
ATOM 3086 C C . PHE A 1 199 ? 55.347 48.376 25.454 1.00 73.15 199 PHE A C 1
ATOM 3087 O O . PHE A 1 199 ? 54.777 49.088 26.282 1.00 73.50 199 PHE A O 1
ATOM 3104 N N . LEU A 1 200 ? 55.237 47.043 25.465 1.00 70.68 200 LEU A N 1
ATOM 3105 C CA . LEU A 1 200 ? 54.390 46.381 26.453 1.00 70.74 200 LEU A CA 1
ATOM 3106 C C . LEU A 1 200 ? 54.924 46.598 27.861 1.00 72.21 200 LEU A C 1
ATOM 3107 O O . LEU A 1 200 ? 54.151 46.781 28.810 1.00 72.23 200 LEU A O 1
ATOM 3123 N N . LYS A 1 201 ? 56.246 46.601 28.021 1.00 89.93 201 LYS A N 1
ATOM 3124 C CA . LYS A 1 201 ? 56.781 46.849 29.357 1.00 91.11 201 LYS A CA 1
ATOM 3125 C C . LYS A 1 201 ? 56.642 48.320 29.745 1.00 91.49 201 LYS A C 1
ATOM 3126 O O . LYS A 1 201 ? 56.340 48.634 30.907 1.00 91.96 201 LYS A O 1
ATOM 3145 N N . ASP A 1 202 ? 56.845 49.238 28.790 1.00 78.26 202 ASP A N 1
ATOM 3146 C CA . ASP A 1 202 ? 56.558 50.647 29.050 1.00 78.73 202 ASP A CA 1
ATOM 3147 C C . ASP A 1 202 ? 55.104 50.835 29.465 1.00 77.90 202 ASP A C 1
ATOM 3148 O O . ASP A 1 202 ? 54.798 51.639 30.351 1.00 78.62 202 ASP A O 1
ATOM 3157 N N . MET A 1 203 ? 54.193 50.096 28.832 1.00 92.25 203 MET A N 1
ATOM 3158 C CA . MET A 1 203 ? 52.778 50.210 29.153 1.00 91.35 203 MET A CA 1
ATOM 3159 C C . MET A 1 203 ? 52.478 49.659 30.539 1.00 91.98 203 MET A C 1
ATOM 3160 O O . MET A 1 203 ? 51.672 50.232 31.275 1.00 92.25 203 MET A O 1
ATOM 3174 N N . ALA A 1 204 ? 53.090 48.533 30.903 1.00 97.26 204 ALA A N 1
ATOM 3175 C CA . ALA A 1 204 ? 52.922 48.028 32.262 1.00 97.95 204 ALA A CA 1
ATOM 3176 C C . ALA A 1 204 ? 53.353 49.077 33.281 1.00 99.16 204 ALA A C 1
ATOM 3177 O O . ALA A 1 204 ? 52.592 49.424 34.196 1.00 99.37 204 ALA A O 1
ATOM 3184 N N . ARG A 1 205 ? 54.531 49.638 33.079 1.00 116.71 205 ARG A N 1
ATOM 3185 C CA . ARG A 1 205 ? 55.081 50.708 33.937 1.00 117.90 205 ARG A CA 1
ATOM 3186 C C . ARG A 1 205 ? 54.049 51.828 34.028 1.00 118.07 205 ARG A C 1
ATOM 3187 O O . ARG A 1 205 ? 53.803 52.331 35.111 1.00 118.97 205 ARG A O 1
ATOM 3208 N N . ALA A 1 206 ? 53.411 52.152 32.916 1.00 102.00 206 ALA A N 1
ATOM 3209 C CA . ALA A 1 206 ? 52.391 53.213 32.842 1.00 102.01 206 ALA A CA 1
ATOM 3210 C C . ALA A 1 206 ? 51.220 52.915 33.773 1.00 101.54 206 ALA A C 1
ATOM 3211 O O . ALA A 1 206 ? 50.661 53.883 34.236 1.00 102.25 206 ALA A O 1
ATOM 3218 N N . CYS A 1 207 ? 50.817 51.667 34.000 1.00 129.42 207 CYS A N 1
ATOM 3219 C CA . CYS A 1 207 ? 49.726 51.342 34.954 1.00 129.22 207 CYS A CA 1
ATOM 3220 C C . CYS A 1 207 ? 50.187 51.602 36.376 1.00 130.40 207 CYS A C 1
ATOM 3221 O O . CYS A 1 207 ? 49.394 52.048 37.190 1.00 130.75 207 CYS A O 1
ATOM 3228 N N . GLN A 1 208 ? 51.447 51.301 36.656 1.00 119.77 208 GLN A N 1
ATOM 3229 C CA . GLN A 1 208 ? 52.027 51.483 37.998 1.00 120.84 208 GLN A CA 1
ATOM 3230 C C . GLN A 1 208 ? 51.972 52.951 38.387 1.00 122.25 208 GLN A C 1
ATOM 3231 O O . GLN A 1 208 ? 51.725 53.220 39.552 1.00 123.49 208 GLN A O 1
ATOM 3245 N N . ASN A 1 209 ? 52.211 53.863 37.456 1.00 105.78 209 ASN A N 1
ATOM 3246 C CA . ASN A 1 209 ? 52.289 55.300 37.781 1.00 107.22 209 ASN A CA 1
ATOM 3247 C C . ASN A 1 209 ? 51.026 56.090 37.448 1.00 107.35 209 ASN A C 1
ATOM 3248 O O . ASN A 1 209 ? 51.158 57.296 37.565 1.00 108.40 209 ASN A O 1
ATOM 3259 N N . TYR A 1 210 ? 49.882 55.500 37.075 1.00 115.06 210 TYR A N 1
ATOM 3260 C CA . TYR A 1 210 ? 48.679 56.284 36.724 1.00 114.85 210 TYR A CA 1
ATOM 3261 C C . TYR A 1 210 ? 48.362 57.321 37.792 1.00 116.09 210 TYR A C 1
ATOM 3262 O O . TYR A 1 210 ? 48.107 58.470 37.436 1.00 116.36 210 TYR A O 1
#

Foldseek 3Di:
DDVCVQVVQCVCLPPHDPPPADWDWQAQAQQKTKTWDADVVPRFIKIKMWGKHFQFAQVLLLVCVPPVVLCVVQPPQWPDWDWDADPNFIWIWTWGHADPPAFIEIATKTKDKDFDQDPNFTKIKIKIFGDDDPVDDDDPRYHYWRGWIKMKMWGAPPPGIITMMMIIGTDRRDDCDPVRSVCCRPPVVNVRSVSVSVSSVVD

Sequence (203 aa):
FSEEQFWEACAELQQPALAGADWQLLVETSGISIYRLLDKKTGLYEYKVFGVLEDCSPTLLADIYMDSDYRKQWDQYVKELYEQECNGETVVYWEVKYPFPMSNRDYVYLRQRRDLDMEGRKIHVILARSTSMPQLGERSGVIRVKQYKQSLAIESDGKKGSKVFMYYFDNPGGQIPSWLINWAAKNGVPNFLKDMARACQNY

Radius of gyration: 16.75 Å; Cα contacts (8 Å, |Δi|>4): 388; chains: 1; bounding box: 38×42×44 Å

Nearest PDB structures (foldseek):
  1ln1-assembly1_A  TM=1.001E+00  e=1.305E-38  Homo sapiens
  6j81-assembly1_A  TM=8.174E-01  e=4.846E-14  Homo sapiens
  6ser-assembly1_A  TM=8.215E-01  e=3.956E-13  Homo sapiens
  2r55-assembly2_B  TM=8.066E-01  e=5.974E-10  Homo sapiens
  5i9j-assembly1_A  TM=7.395E-01  e=8.324E-08  Homo sapiens

InterPro domains:
  IPR002913 START domain [PF01852] (12-211)
  IPR002913 START domain [PS50848] (1-212)
  IPR002913 START domain [SM00234] (10-213)
  IPR023393 START-like domain superfamily [G3DSA:3.30.530.20] (1-214)
  IPR041950 STARD2, START domain [cd08910] (4-210)
  IPR051213 START domain-containing lipid transfer [PTHR19308] (8-212)

B-factor: mean 96.81, std 28.92, range [30.0, 196.59]